Protein AF-R5MAF9-F1 (afdb_monomer_lite)

Radius of gyration: 26.01 Å; chains: 1; bounding box: 61×67×66 Å

Foldseek 3Di:
DDPDPPDPLPQADFQPFDPVLCVVVVVVVQGTLVSLQADDPVVVLVVCVVPVVCLLSQLRSLLRNVVSVHHHPCVVVVLVVLLVCQVVQFPAFLSNDHHHPLVSVLCVVQGHPVSLLVCQQVDVLSLLVVLLSCLVRPPGLVQLSNLCSYAQLSLLSSVLSVVLNVCVVVVAQSAFPCVLVVDCQANVLCVVVSNGTNLSVLADDLVVLCVRPSCHDVNSVVNVVSCVVVVGHHNDPVSHQDRHSDQQNAFPVVQPADPVLSVLCVVVVRTTPVSVLPDPDDPPDDLVSLVSSQVSVVVSVHPSVPSRDDRDPVVVVVVVVVVVVVVVVVVVVVVVVVVVVVVVVVVVVVVVVVVVVD

Structure (mmCIF, N/CA/C/O backbone):
data_AF-R5MAF9-F1
#
_entry.id   AF-R5MAF9-F1
#
loop_
_atom_site.group_PDB
_atom_site.id
_atom_site.type_symbol
_atom_site.label_atom_id
_atom_site.label_alt_id
_atom_site.label_comp_id
_atom_site.label_asym_id
_atom_site.label_entity_id
_atom_site.label_seq_id
_atom_site.pdbx_PDB_ins_code
_atom_site.Cartn_x
_atom_site.Cartn_y
_atom_site.Cartn_z
_atom_site.occupancy
_atom_site.B_iso_or_equiv
_atom_site.auth_seq_id
_atom_site.auth_comp_id
_atom_site.auth_asym_id
_atom_site.auth_atom_id
_atom_site.pdbx_PDB_model_num
ATOM 1 N N . MET A 1 1 ? 8.991 17.545 11.701 1.00 25.83 1 MET A N 1
ATOM 2 C CA . MET A 1 1 ? 10.466 17.636 11.648 1.00 25.83 1 MET A CA 1
ATOM 3 C C . MET A 1 1 ? 10.914 17.076 10.310 1.00 25.83 1 MET A C 1
ATOM 5 O O . MET A 1 1 ? 10.454 16.003 9.943 1.00 25.83 1 MET A O 1
ATOM 9 N N . ASN A 1 2 ? 11.701 17.849 9.561 1.00 25.53 2 ASN A N 1
ATOM 10 C CA . ASN A 1 2 ? 12.174 17.513 8.218 1.00 25.53 2 ASN A CA 1
ATOM 11 C C . ASN A 1 2 ? 13.168 16.347 8.279 1.00 25.53 2 ASN A C 1
ATOM 13 O O . ASN A 1 2 ? 14.312 16.552 8.663 1.00 25.53 2 ASN A O 1
ATOM 17 N N . ASN A 1 3 ? 12.743 15.155 7.862 1.00 26.17 3 ASN A N 1
ATOM 18 C CA . ASN A 1 3 ? 13.652 14.075 7.484 1.00 26.17 3 ASN A CA 1
ATOM 19 C C . ASN A 1 3 ? 13.820 14.108 5.960 1.00 26.17 3 ASN A C 1
ATOM 21 O O . ASN A 1 3 ? 13.245 13.292 5.246 1.00 26.17 3 ASN A O 1
ATOM 25 N N . HIS A 1 4 ? 14.578 15.079 5.454 1.00 28.53 4 HIS A N 1
ATOM 26 C CA . HIS A 1 4 ? 15.247 14.884 4.171 1.00 28.53 4 HIS A CA 1
ATOM 27 C C . HIS A 1 4 ? 16.532 14.114 4.478 1.00 28.53 4 HIS A C 1
ATOM 29 O O . HIS A 1 4 ? 17.327 14.610 5.277 1.00 28.53 4 HIS A O 1
ATOM 35 N N . PRO A 1 5 ? 16.755 12.914 3.920 1.00 38.72 5 PRO A N 1
ATOM 36 C CA . PRO A 1 5 ? 18.076 12.328 3.997 1.00 38.72 5 PRO A CA 1
ATOM 37 C C . PRO A 1 5 ? 19.008 13.212 3.163 1.00 38.72 5 PRO A C 1
ATOM 39 O O . PRO A 1 5 ? 18.765 13.418 1.970 1.00 38.72 5 PRO A O 1
ATOM 42 N N . ASP A 1 6 ? 20.055 13.739 3.801 1.00 44.59 6 ASP A N 1
ATOM 43 C CA . ASP A 1 6 ? 21.257 14.225 3.126 1.00 44.59 6 ASP A CA 1
ATOM 44 C C . ASP A 1 6 ? 21.672 13.161 2.107 1.00 44.59 6 ASP A C 1
ATOM 46 O O . ASP A 1 6 ? 22.173 12.094 2.459 1.00 44.59 6 ASP A O 1
ATOM 50 N N . THR A 1 7 ? 21.393 13.404 0.833 1.00 51.25 7 THR A N 1
ATOM 51 C CA . THR A 1 7 ? 21.733 12.470 -0.233 1.00 51.25 7 THR A CA 1
ATOM 52 C C . THR A 1 7 ? 22.474 13.245 -1.305 1.00 51.25 7 THR A C 1
ATOM 54 O O . THR A 1 7 ? 21.913 13.703 -2.294 1.00 51.25 7 THR A O 1
ATOM 57 N N . ASN A 1 8 ? 23.788 13.372 -1.109 1.00 61.53 8 ASN A N 1
ATOM 58 C CA . ASN A 1 8 ? 24.717 13.465 -2.231 1.00 61.53 8 ASN A CA 1
ATOM 59 C C . ASN A 1 8 ? 24.598 12.149 -3.021 1.00 61.53 8 ASN A C 1
ATOM 61 O O . ASN A 1 8 ? 25.355 11.207 -2.796 1.00 61.53 8 ASN A O 1
ATOM 65 N N . ILE A 1 9 ? 23.576 12.046 -3.876 1.00 75.94 9 ILE A N 1
ATOM 66 C CA . ILE A 1 9 ? 23.374 10.895 -4.757 1.00 75.94 9 ILE A CA 1
ATOM 67 C C . ILE A 1 9 ? 24.499 10.923 -5.788 1.00 75.94 9 ILE A C 1
ATOM 69 O O . ILE A 1 9 ? 24.568 11.827 -6.622 1.00 75.94 9 ILE A O 1
ATOM 73 N N . ASP A 1 10 ? 25.384 9.931 -5.744 1.00 81.56 10 ASP A N 1
ATOM 74 C CA . ASP A 1 10 ? 26.421 9.781 -6.757 1.00 81.56 10 ASP A CA 1
ATOM 75 C C . ASP A 1 10 ? 25.824 9.206 -8.048 1.00 81.56 10 ASP A C 1
ATOM 77 O O . ASP A 1 10 ? 25.743 7.995 -8.258 1.00 81.56 10 ASP A O 1
ATOM 81 N N . LEU A 1 11 ? 25.412 10.106 -8.938 1.00 85.19 11 LEU A N 1
ATOM 82 C CA . LEU A 1 11 ? 24.866 9.764 -10.250 1.00 85.19 11 LEU A CA 1
ATOM 83 C C . LEU A 1 11 ? 25.895 9.096 -11.181 1.00 85.19 11 LEU A C 1
ATOM 85 O O . LEU A 1 11 ? 25.500 8.507 -12.188 1.00 85.19 11 LEU A O 1
ATOM 89 N N . SER A 1 12 ? 27.194 9.191 -10.873 1.00 86.25 12 SER A N 1
ATOM 90 C CA . SER A 1 12 ? 28.264 8.576 -11.666 1.00 86.25 12 SER A CA 1
ATOM 91 C C . SER A 1 12 ? 28.511 7.109 -11.311 1.00 86.25 12 SER A C 1
ATOM 93 O O . SER A 1 12 ? 29.211 6.408 -12.045 1.00 86.25 12 SER A O 1
ATOM 95 N N . LYS A 1 13 ? 27.897 6.625 -10.224 1.00 85.69 13 LYS A N 1
ATOM 96 C CA . LYS A 1 13 ? 28.003 5.240 -9.777 1.00 85.69 13 LYS A CA 1
ATOM 97 C C . LYS A 1 13 ? 27.498 4.277 -10.855 1.00 85.69 13 LYS A C 1
ATOM 99 O O . LYS A 1 13 ? 26.436 4.477 -11.452 1.00 85.69 13 LYS A O 1
ATOM 104 N N . GLU A 1 14 ? 28.266 3.212 -11.079 1.00 91.25 14 GLU A N 1
ATOM 105 C CA . GLU A 1 14 ? 27.851 2.095 -11.925 1.00 91.25 14 GLU A CA 1
ATOM 106 C C . GLU A 1 14 ? 26.585 1.443 -11.354 1.00 91.25 14 GLU A C 1
ATOM 108 O O . GLU A 1 14 ? 26.442 1.303 -10.136 1.00 91.25 14 GLU A O 1
ATOM 113 N N . LEU A 1 15 ? 25.682 1.008 -12.235 1.00 92.00 15 LEU A N 1
ATOM 114 C CA . LEU A 1 15 ? 24.472 0.297 -11.830 1.00 92.00 15 LEU A CA 1
ATOM 115 C C . LEU A 1 15 ? 24.814 -0.923 -10.962 1.00 92.00 15 LEU A C 1
ATOM 117 O O . LEU A 1 15 ? 25.595 -1.787 -11.367 1.00 92.00 15 LEU A O 1
ATOM 121 N N . ASP A 1 16 ? 24.198 -1.026 -9.787 1.00 93.06 16 ASP A N 1
ATOM 122 C CA . ASP A 1 16 ? 24.328 -2.182 -8.893 1.00 93.06 16 ASP A CA 1
ATOM 123 C C . ASP A 1 16 ? 23.135 -3.123 -9.092 1.00 93.06 16 ASP A C 1
ATOM 125 O O . ASP A 1 16 ? 22.175 -3.147 -8.327 1.00 93.06 16 ASP A O 1
ATOM 129 N N . ILE A 1 17 ? 23.181 -3.834 -10.217 1.00 93.81 17 ILE A N 1
ATOM 130 C CA . ILE A 1 17 ? 22.168 -4.782 -10.694 1.00 93.81 17 ILE A CA 1
ATOM 131 C C . ILE A 1 17 ? 22.851 -6.064 -11.184 1.00 93.81 17 ILE A C 1
ATOM 133 O O . ILE A 1 17 ? 24.069 -6.108 -11.392 1.00 93.81 17 ILE A O 1
ATOM 137 N N . SER A 1 18 ? 22.073 -7.117 -11.418 1.00 95.50 18 SER A N 1
ATOM 138 C CA . SER A 1 18 ? 22.558 -8.427 -11.837 1.00 95.50 18 SER A CA 1
ATOM 139 C C . SER A 1 18 ? 23.393 -8.367 -13.117 1.00 95.50 18 SER A C 1
ATOM 141 O O . SER A 1 18 ? 23.156 -7.570 -14.027 1.00 95.50 18 SER A O 1
ATOM 143 N N . CYS A 1 19 ? 24.355 -9.284 -13.249 1.00 94.75 19 CYS A N 1
ATOM 144 C CA . CYS A 1 19 ? 25.237 -9.351 -14.418 1.00 94.75 19 CYS A CA 1
ATOM 145 C C . CYS A 1 19 ? 24.474 -9.455 -15.750 1.00 94.75 19 CYS A C 1
ATOM 147 O O . CYS A 1 19 ? 24.935 -8.946 -16.772 1.00 94.75 19 CYS A O 1
ATOM 149 N N . ASN A 1 20 ? 23.315 -10.118 -15.757 1.00 95.00 20 ASN A N 1
ATOM 150 C CA . ASN A 1 20 ? 22.479 -10.231 -16.951 1.00 95.00 20 ASN A CA 1
ATOM 151 C C . ASN A 1 20 ? 21.801 -8.900 -17.290 1.00 95.00 20 ASN A C 1
ATOM 153 O O . ASN A 1 20 ? 21.779 -8.526 -18.463 1.00 95.00 20 ASN A O 1
ATOM 157 N N . ALA A 1 21 ? 21.322 -8.167 -16.280 1.00 94.94 21 ALA A N 1
ATOM 158 C CA . ALA A 1 21 ? 20.778 -6.828 -16.456 1.00 94.94 21 ALA A CA 1
ATOM 159 C C . ALA A 1 21 ? 21.865 -5.861 -16.954 1.00 94.94 21 ALA A C 1
ATOM 161 O O . ALA A 1 21 ? 21.682 -5.228 -17.993 1.00 94.94 21 ALA A O 1
ATOM 162 N N . LYS A 1 22 ? 23.056 -5.854 -16.334 1.00 95.19 22 LYS A N 1
ATOM 163 C CA . LYS A 1 22 ? 24.209 -5.058 -16.801 1.00 95.19 22 LYS A CA 1
ATOM 164 C C . LYS A 1 22 ? 24.549 -5.323 -18.268 1.00 95.19 22 LYS A C 1
ATOM 166 O O . LYS A 1 22 ? 24.757 -4.388 -19.035 1.00 95.19 22 LYS A O 1
ATOM 171 N N . LYS A 1 23 ? 24.587 -6.594 -18.691 1.00 94.62 23 LYS A N 1
ATOM 172 C CA . LYS A 1 23 ? 24.857 -6.970 -20.093 1.00 94.62 23 LYS A CA 1
ATOM 173 C C . LYS A 1 23 ? 23.804 -6.432 -21.060 1.00 94.62 23 LYS A C 1
ATOM 175 O O . LYS A 1 23 ? 24.164 -6.062 -22.174 1.00 94.62 23 LYS A O 1
ATOM 180 N N . LEU A 1 24 ? 22.529 -6.429 -20.668 1.00 95.06 24 LEU A N 1
ATOM 181 C CA . LEU A 1 24 ? 21.447 -5.873 -21.479 1.00 95.06 24 LEU A CA 1
ATOM 182 C C . LEU A 1 24 ? 21.588 -4.351 -21.595 1.00 95.06 24 LEU A C 1
ATOM 184 O O . LEU A 1 24 ? 21.673 -3.835 -22.705 1.00 95.06 24 LEU A O 1
ATOM 188 N N . PHE A 1 25 ? 21.687 -3.648 -20.467 1.00 95.62 25 PHE A N 1
ATOM 189 C CA . PHE A 1 25 ? 21.703 -2.183 -20.431 1.00 95.62 25 PHE A CA 1
ATOM 190 C C . PHE A 1 25 ? 22.991 -1.576 -20.996 1.00 95.62 25 PHE A C 1
ATOM 192 O O . PHE A 1 25 ? 22.942 -0.551 -21.674 1.00 95.62 25 PHE A O 1
ATOM 199 N N . LYS A 1 26 ? 24.125 -2.280 -20.900 1.00 94.12 26 LYS A N 1
ATOM 200 C CA . LYS A 1 26 ? 25.358 -1.898 -21.600 1.00 94.12 26 LYS A CA 1
ATOM 201 C C . LYS A 1 26 ? 25.191 -1.852 -23.123 1.00 94.12 26 LYS A C 1
ATOM 203 O O . LYS A 1 26 ? 25.790 -0.993 -23.759 1.00 94.12 26 LYS A O 1
ATOM 208 N N . LYS A 1 27 ? 24.354 -2.713 -23.724 1.00 92.31 27 LYS A N 1
ATOM 209 C CA . LYS A 1 27 ? 24.045 -2.643 -25.171 1.00 92.31 27 LYS A CA 1
ATOM 210 C C . LYS A 1 27 ? 23.240 -1.397 -25.547 1.00 92.31 27 LYS A C 1
ATOM 212 O O . LYS A 1 27 ? 23.205 -1.036 -26.716 1.00 92.31 27 LYS A O 1
ATOM 217 N N . MET A 1 28 ? 22.608 -0.758 -24.566 1.00 91.56 28 MET A N 1
ATOM 218 C CA . MET A 1 28 ? 21.875 0.498 -24.714 1.00 91.56 28 MET A CA 1
ATOM 219 C C . MET A 1 28 ? 22.711 1.720 -24.313 1.00 91.56 28 MET A C 1
ATOM 221 O O . MET A 1 28 ? 22.169 2.817 -24.244 1.00 91.56 28 MET A O 1
ATOM 225 N N . ASN A 1 29 ? 24.006 1.540 -24.026 1.00 93.56 29 ASN A N 1
ATOM 226 C CA . ASN A 1 29 ? 24.889 2.564 -23.457 1.00 93.56 29 ASN A CA 1
ATOM 227 C C . ASN A 1 29 ? 24.430 3.099 -22.090 1.00 93.56 29 ASN A C 1
ATOM 229 O O . ASN A 1 29 ? 24.697 4.246 -21.752 1.00 93.56 29 ASN A O 1
ATOM 233 N N . VAL A 1 30 ? 23.765 2.260 -21.293 1.00 95.19 30 VAL A N 1
ATOM 234 C CA . VAL A 1 30 ? 23.333 2.597 -19.935 1.00 95.19 30 VAL A CA 1
ATOM 235 C C . VAL A 1 30 ? 24.267 1.900 -18.944 1.00 95.19 30 VAL A C 1
ATOM 237 O O . VAL A 1 30 ? 24.202 0.679 -18.777 1.00 95.19 30 VAL A O 1
ATOM 240 N N . LEU A 1 31 ? 25.183 2.666 -18.340 1.00 94.19 31 LEU A N 1
ATOM 241 C CA . LEU A 1 31 ? 26.242 2.156 -17.454 1.00 94.19 31 LEU A CA 1
ATOM 242 C C . LEU A 1 31 ? 26.131 2.697 -16.026 1.00 94.19 31 LEU A C 1
ATOM 244 O O . LEU A 1 31 ? 26.472 1.995 -15.074 1.00 94.19 31 LEU A O 1
ATOM 248 N N . THR A 1 32 ? 25.658 3.931 -15.888 1.00 95.81 32 THR A N 1
ATOM 249 C CA . THR A 1 32 ? 25.562 4.653 -14.617 1.00 95.81 32 THR A CA 1
ATOM 250 C C . THR A 1 32 ? 24.113 4.919 -14.225 1.00 95.81 32 THR A C 1
ATOM 252 O O . THR A 1 32 ? 23.201 4.827 -15.054 1.00 95.81 32 THR A O 1
ATOM 255 N N . LEU A 1 33 ? 23.893 5.301 -12.964 1.00 94.31 33 LEU A N 1
ATOM 256 C CA . LEU A 1 33 ? 22.585 5.768 -12.501 1.00 94.31 33 LEU A CA 1
ATOM 257 C C . LEU A 1 33 ? 22.091 6.966 -13.332 1.00 94.31 33 LEU A C 1
ATOM 259 O O . LEU A 1 33 ? 20.929 6.994 -13.729 1.00 94.31 33 LEU A O 1
ATOM 263 N N . LYS A 1 34 ? 22.979 7.907 -13.685 1.00 94.56 34 LYS A N 1
ATOM 264 C CA . LYS A 1 34 ? 22.647 9.032 -14.573 1.00 94.56 34 LYS A CA 1
ATOM 265 C C . LYS A 1 34 ? 22.110 8.575 -15.926 1.00 94.56 34 LYS A C 1
ATOM 267 O O . LYS A 1 34 ? 21.151 9.158 -16.430 1.00 94.56 34 LYS A O 1
ATOM 272 N N . ASP A 1 35 ? 22.736 7.569 -16.530 1.00 95.25 35 ASP A N 1
ATOM 273 C CA . ASP A 1 35 ? 22.297 7.054 -17.830 1.00 95.25 35 ASP A CA 1
ATOM 274 C C . ASP A 1 35 ? 20.917 6.405 -17.712 1.00 95.25 35 ASP A C 1
ATOM 276 O O . ASP A 1 35 ? 20.066 6.609 -18.575 1.00 95.25 35 ASP A O 1
ATOM 280 N N . ALA A 1 36 ? 20.674 5.671 -16.620 1.00 94.69 36 ALA A N 1
ATOM 281 C CA . ALA A 1 36 ? 19.388 5.034 -16.361 1.00 94.69 36 ALA A CA 1
ATOM 282 C C . ALA A 1 36 ? 18.263 6.060 -16.177 1.00 94.69 36 ALA A C 1
ATOM 284 O O . ALA A 1 36 ? 17.204 5.896 -16.773 1.00 94.69 36 ALA A O 1
ATOM 285 N N . CYS A 1 37 ? 18.497 7.153 -15.443 1.00 93.25 37 CYS A N 1
ATOM 286 C CA . CYS A 1 37 ? 17.502 8.219 -15.281 1.00 93.25 37 CYS A CA 1
ATOM 287 C C . CYS A 1 37 ? 17.160 8.922 -16.607 1.00 93.25 37 CYS A C 1
ATOM 289 O O . CYS A 1 37 ? 16.041 9.393 -16.784 1.00 93.25 37 CYS A O 1
ATOM 291 N N . ASN A 1 38 ? 18.103 8.985 -17.555 1.00 93.56 38 ASN A N 1
ATOM 292 C CA . ASN A 1 38 ? 17.884 9.570 -18.884 1.00 93.56 38 ASN A CA 1
ATOM 293 C C . ASN A 1 38 ? 17.276 8.588 -19.896 1.00 93.56 38 ASN A C 1
ATOM 295 O O . ASN A 1 38 ? 16.963 8.979 -21.024 1.00 93.56 38 ASN A O 1
ATOM 299 N N . LEU A 1 39 ? 17.128 7.316 -19.526 1.00 92.69 39 LEU A N 1
ATOM 300 C CA . LEU A 1 39 ? 16.534 6.311 -20.387 1.00 92.69 39 LEU A CA 1
ATOM 301 C C . LEU A 1 39 ? 15.017 6.512 -20.462 1.00 92.69 39 LEU A C 1
ATOM 303 O O . LEU A 1 39 ? 14.356 6.631 -19.434 1.00 92.69 39 LEU A O 1
ATOM 307 N N . SER A 1 40 ? 14.452 6.507 -21.672 1.00 92.81 40 SER A N 1
ATOM 308 C CA . SER A 1 40 ? 12.999 6.600 -21.830 1.00 92.81 40 SER A CA 1
ATOM 309 C C . SER A 1 40 ? 12.305 5.284 -21.489 1.00 92.81 40 SER A C 1
ATOM 311 O O . SER A 1 40 ? 12.732 4.200 -21.913 1.00 92.81 40 SER A O 1
ATOM 313 N N . LEU A 1 41 ? 11.178 5.377 -20.788 1.00 93.56 41 LEU A N 1
ATOM 314 C CA . LEU A 1 41 ? 10.334 4.232 -20.464 1.00 93.56 41 LEU A CA 1
ATOM 315 C C . LEU A 1 41 ? 9.805 3.536 -21.728 1.00 93.56 41 LEU A C 1
ATOM 317 O O . LEU A 1 41 ? 9.680 2.313 -21.755 1.00 93.56 41 LEU A O 1
ATOM 321 N N . GLU A 1 42 ? 9.571 4.267 -22.821 1.00 92.25 42 GLU A N 1
ATOM 322 C CA . GLU A 1 42 ? 9.182 3.658 -24.103 1.00 92.25 42 GLU A CA 1
ATOM 323 C C . GLU A 1 42 ? 10.274 2.730 -24.669 1.00 92.25 42 GLU A C 1
ATOM 325 O O . GLU A 1 42 ? 9.974 1.661 -25.206 1.00 92.25 42 GLU A O 1
ATOM 330 N N . SER A 1 43 ? 11.556 3.070 -24.490 1.00 92.31 43 SER A N 1
ATOM 331 C CA . SER A 1 43 ? 12.663 2.192 -24.898 1.00 92.31 43 SER A CA 1
ATOM 332 C C . SER A 1 43 ? 12.654 0.882 -24.109 1.00 92.31 43 SER A C 1
ATOM 334 O O . SER A 1 43 ? 12.831 -0.194 -24.685 1.00 92.31 43 SER A O 1
ATOM 336 N N . LEU A 1 44 ? 12.388 0.958 -22.802 1.00 94.25 44 LEU A N 1
ATOM 337 C CA . LEU A 1 44 ? 12.256 -0.220 -21.944 1.00 94.25 44 LEU A CA 1
ATOM 338 C C . LEU A 1 44 ? 11.059 -1.089 -22.352 1.00 94.25 44 LEU A C 1
ATOM 340 O O . LEU A 1 44 ? 11.203 -2.308 -22.470 1.00 94.25 44 LEU A O 1
ATOM 344 N N . LYS A 1 45 ? 9.907 -0.475 -22.655 1.00 91.94 45 LYS A N 1
ATOM 345 C CA . LYS A 1 45 ? 8.732 -1.193 -23.178 1.00 91.94 45 LYS A CA 1
ATOM 346 C C . LYS A 1 45 ? 9.053 -1.932 -24.473 1.00 91.94 45 LYS A C 1
ATOM 348 O O . LYS A 1 45 ? 8.698 -3.100 -24.612 1.00 91.94 45 LYS A O 1
ATOM 353 N N . ASN A 1 46 ? 9.744 -1.287 -25.411 1.00 92.31 46 ASN A N 1
ATOM 354 C CA . ASN A 1 46 ? 10.086 -1.894 -26.698 1.00 92.31 46 ASN A CA 1
ATOM 355 C C . ASN A 1 46 ? 11.038 -3.088 -26.557 1.00 92.31 46 ASN A C 1
ATOM 357 O O . ASN A 1 46 ? 10.887 -4.084 -27.265 1.00 92.31 46 ASN A O 1
ATOM 361 N N . ILE A 1 47 ? 11.953 -3.048 -25.589 1.00 92.19 47 ILE A N 1
ATOM 362 C CA . ILE A 1 47 ? 12.826 -4.186 -25.270 1.00 92.19 47 ILE A CA 1
ATOM 363 C C . ILE A 1 47 ? 12.031 -5.374 -24.741 1.00 92.19 47 ILE A C 1
ATOM 365 O O . ILE A 1 47 ? 12.241 -6.501 -25.194 1.00 92.19 47 ILE A O 1
ATOM 369 N N . VAL A 1 48 ? 11.103 -5.133 -23.814 1.00 92.62 48 VAL A N 1
ATOM 370 C CA . VAL A 1 48 ? 10.240 -6.189 -23.270 1.00 92.62 48 VAL A CA 1
ATOM 371 C C . VAL A 1 48 ? 9.333 -6.766 -24.356 1.00 92.62 48 VAL A C 1
ATOM 373 O O . VAL A 1 48 ? 9.225 -7.985 -24.463 1.00 92.62 48 VAL A O 1
ATOM 376 N N . LYS A 1 49 ? 8.732 -5.921 -25.206 1.00 89.69 49 LYS A N 1
ATOM 377 C CA . LYS A 1 49 ? 7.927 -6.368 -26.357 1.00 89.69 49 LYS A CA 1
ATOM 378 C C . LYS A 1 49 ? 8.734 -7.260 -27.303 1.00 89.69 49 LYS A C 1
ATOM 380 O O . LYS A 1 49 ? 8.210 -8.254 -27.794 1.00 89.69 49 LYS A O 1
ATOM 385 N N . GLY A 1 50 ? 10.006 -6.930 -27.531 1.00 85.00 50 GLY A N 1
ATOM 386 C CA . GLY A 1 50 ? 10.912 -7.751 -28.334 1.00 85.00 50 GLY A CA 1
ATOM 387 C C . GLY A 1 50 ? 11.270 -9.091 -27.682 1.00 85.00 50 GLY A C 1
ATOM 388 O O . GLY A 1 50 ? 11.495 -10.072 -28.389 1.00 85.00 50 GLY A O 1
ATOM 389 N N . ASN A 1 51 ? 11.324 -9.160 -26.347 1.00 90.75 51 ASN A N 1
ATOM 390 C CA . ASN A 1 51 ? 11.559 -10.399 -25.606 1.00 90.75 51 ASN A CA 1
ATOM 391 C C . ASN A 1 51 ? 11.083 -10.299 -24.146 1.00 90.75 51 ASN A C 1
ATOM 393 O O . ASN A 1 51 ? 11.755 -9.714 -23.293 1.00 90.75 51 ASN A O 1
ATOM 397 N N . LEU A 1 52 ? 9.982 -10.988 -23.832 1.00 87.50 52 LEU A N 1
ATOM 398 C CA . LEU A 1 52 ? 9.369 -10.993 -22.496 1.00 87.50 52 LEU A CA 1
ATOM 399 C C . LEU A 1 52 ? 10.313 -11.470 -21.381 1.00 87.50 52 LEU A C 1
ATOM 401 O O . LEU A 1 52 ? 10.131 -11.102 -20.221 1.00 87.50 52 LEU A O 1
ATOM 405 N N . LYS A 1 53 ? 11.364 -12.242 -21.702 1.00 88.81 53 LYS A N 1
ATOM 406 C CA . LYS A 1 53 ? 12.373 -12.663 -20.712 1.00 88.81 53 LYS A CA 1
ATOM 407 C C . LYS A 1 53 ? 13.146 -11.481 -20.120 1.00 88.81 53 LYS A C 1
ATOM 409 O O . LYS A 1 53 ? 13.745 -11.630 -19.058 1.00 88.81 53 LYS A O 1
ATOM 414 N N . TYR A 1 54 ? 13.139 -10.322 -20.781 1.00 94.12 54 TYR A N 1
ATOM 415 C CA . TYR A 1 54 ? 13.779 -9.110 -20.279 1.00 94.12 54 TYR A CA 1
ATOM 416 C C . TYR A 1 54 ? 12.957 -8.369 -19.228 1.00 94.12 54 TYR A C 1
ATOM 418 O O . TYR A 1 54 ? 13.528 -7.520 -18.550 1.00 94.12 54 TYR A O 1
ATOM 426 N N . GLN A 1 55 ? 11.685 -8.725 -19.010 1.00 93.81 55 GLN A N 1
ATOM 427 C CA . GLN A 1 55 ? 10.844 -8.071 -18.004 1.00 93.81 55 GLN A CA 1
ATOM 428 C C . GLN A 1 55 ? 11.513 -8.041 -16.626 1.00 93.81 55 GLN A C 1
ATOM 430 O O . GLN A 1 55 ? 11.628 -6.982 -16.023 1.00 93.81 55 GLN A O 1
ATOM 435 N N . GLY A 1 56 ? 12.043 -9.178 -16.167 1.00 94.31 56 GLY A N 1
ATOM 436 C CA . GLY A 1 56 ? 12.696 -9.249 -14.859 1.00 94.31 56 GLY A CA 1
ATOM 437 C C . GLY A 1 56 ? 13.969 -8.400 -14.747 1.00 94.31 56 GLY A C 1
ATOM 438 O O . GLY A 1 56 ? 14.325 -8.007 -13.644 1.00 94.31 56 GLY A O 1
ATOM 439 N N . LEU A 1 57 ? 14.641 -8.103 -15.867 1.00 95.50 57 LEU A N 1
ATOM 440 C CA . LEU A 1 57 ? 15.812 -7.216 -15.895 1.00 95.50 57 LEU A CA 1
ATOM 441 C C . LEU A 1 57 ? 15.389 -5.741 -15.880 1.00 95.50 57 LEU A C 1
ATOM 443 O O . LEU A 1 57 ? 16.065 -4.910 -15.283 1.00 95.50 57 LEU A O 1
ATOM 447 N N . VAL A 1 58 ? 14.262 -5.421 -16.522 1.00 95.94 58 VAL A N 1
ATOM 448 C CA . VAL A 1 58 ? 13.653 -4.085 -16.489 1.00 95.94 58 VAL A CA 1
ATOM 449 C C . VAL A 1 58 ? 13.100 -3.765 -15.101 1.00 95.94 58 VAL A C 1
ATOM 451 O O . VAL A 1 58 ? 13.334 -2.667 -14.609 1.00 95.94 58 VAL A O 1
ATOM 454 N N . ASP A 1 59 ? 12.452 -4.725 -14.441 1.00 95.06 59 ASP A N 1
ATOM 455 C CA . ASP A 1 59 ? 11.976 -4.573 -13.059 1.00 95.06 59 ASP A CA 1
ATOM 456 C C . ASP A 1 59 ? 13.131 -4.310 -12.085 1.00 95.06 59 ASP A C 1
ATOM 458 O O . ASP A 1 59 ? 13.006 -3.502 -11.170 1.00 95.06 59 ASP A O 1
ATOM 462 N N . GLU A 1 60 ? 14.270 -4.976 -12.296 1.00 95.06 60 GLU A N 1
ATOM 463 C CA . GLU A 1 60 ? 15.479 -4.787 -11.492 1.00 95.06 60 GLU A CA 1
ATOM 464 C C . GLU A 1 60 ? 16.079 -3.386 -11.681 1.00 95.06 60 GLU A C 1
ATOM 466 O O . GLU A 1 60 ? 16.465 -2.746 -10.704 1.00 95.06 60 GLU A O 1
ATOM 471 N N . LEU A 1 61 ? 16.115 -2.872 -12.917 1.00 95.56 61 LEU A N 1
ATOM 472 C CA . LEU A 1 61 ? 16.541 -1.494 -13.172 1.00 95.56 61 LEU A CA 1
ATOM 473 C C . LEU A 1 61 ? 15.578 -0.484 -12.541 1.00 95.56 61 LEU A C 1
ATOM 475 O O . LEU A 1 61 ? 16.027 0.487 -11.934 1.00 95.56 61 LEU A O 1
ATOM 479 N N . TRP A 1 62 ? 14.270 -0.720 -12.673 1.00 94.81 62 TRP A N 1
ATOM 480 C CA . TRP A 1 62 ? 13.239 0.114 -12.062 1.00 94.81 62 TRP A CA 1
ATOM 481 C C . TRP A 1 62 ? 13.427 0.200 -10.547 1.00 94.81 62 TRP A C 1
ATOM 483 O O . TRP A 1 62 ? 13.485 1.294 -9.992 1.00 94.81 62 TRP A O 1
ATOM 493 N N . GLU A 1 63 ? 13.575 -0.944 -9.883 1.00 93.12 63 GLU A N 1
ATOM 494 C CA . GLU A 1 63 ? 13.810 -1.024 -8.442 1.00 93.12 63 GLU A CA 1
ATOM 495 C C . GLU A 1 63 ? 15.108 -0.307 -8.037 1.00 93.12 63 GLU A C 1
ATOM 497 O O . GLU A 1 63 ? 15.106 0.480 -7.090 1.00 93.12 63 GLU A O 1
ATOM 502 N N . TYR A 1 64 ? 16.198 -0.503 -8.786 1.00 93.38 64 TYR A N 1
ATOM 503 C CA . TYR A 1 64 ? 17.478 0.146 -8.506 1.00 93.38 64 TYR A CA 1
ATOM 504 C C . TYR A 1 64 ? 17.406 1.678 -8.583 1.00 93.38 64 TYR A C 1
ATOM 506 O O . TYR A 1 64 ? 17.884 2.355 -7.670 1.00 93.38 64 TYR A O 1
ATOM 514 N N . VAL A 1 65 ? 16.802 2.236 -9.639 1.00 93.75 65 VAL A N 1
ATOM 515 C CA . VAL A 1 65 ? 16.676 3.695 -9.821 1.00 93.75 65 VAL A CA 1
ATOM 516 C C . VAL A 1 65 ? 15.928 4.323 -8.641 1.00 93.75 65 VAL A C 1
ATOM 518 O O . VAL A 1 65 ? 16.423 5.268 -8.024 1.00 93.75 65 VAL A O 1
ATOM 521 N N . HIS A 1 66 ? 14.794 3.744 -8.254 1.00 92.88 66 HIS A N 1
ATOM 522 C CA . HIS A 1 66 ? 13.952 4.294 -7.192 1.00 92.88 66 HIS A CA 1
ATOM 523 C C . HIS A 1 66 ? 14.511 4.074 -5.787 1.00 92.88 66 HIS A C 1
ATOM 525 O O . HIS A 1 66 ? 14.343 4.930 -4.921 1.00 92.88 66 HIS A O 1
ATOM 531 N N . ASN A 1 67 ? 15.235 2.978 -5.549 1.00 90.88 67 ASN A N 1
ATOM 532 C CA . ASN A 1 67 ? 15.933 2.767 -4.277 1.00 90.88 67 ASN A CA 1
ATOM 533 C C . ASN A 1 67 ? 17.093 3.756 -4.068 1.00 90.88 67 ASN A C 1
ATOM 535 O O . ASN A 1 67 ? 17.524 3.959 -2.936 1.00 90.88 67 ASN A O 1
ATOM 539 N N . ASN A 1 68 ? 17.569 4.405 -5.136 1.00 90.25 68 ASN A N 1
ATOM 540 C CA . ASN A 1 68 ? 18.509 5.526 -5.068 1.00 90.25 68 ASN A CA 1
ATOM 541 C C . ASN A 1 68 ? 17.798 6.894 -5.106 1.00 90.25 68 ASN A C 1
ATOM 543 O O . ASN A 1 68 ? 18.429 7.893 -5.442 1.00 90.25 68 ASN A O 1
ATOM 547 N N . ASN A 1 69 ? 16.498 6.954 -4.779 1.00 89.50 69 ASN A N 1
ATOM 548 C CA . ASN A 1 69 ? 15.677 8.174 -4.772 1.00 89.50 69 ASN A CA 1
ATOM 549 C C . ASN A 1 69 ? 15.705 8.954 -6.101 1.00 89.50 69 ASN A C 1
ATOM 551 O O . ASN A 1 69 ? 15.593 10.180 -6.116 1.00 89.50 69 ASN A O 1
ATOM 555 N N . CYS A 1 70 ? 15.878 8.245 -7.216 1.00 91.12 70 CYS A N 1
ATOM 556 C CA . CYS A 1 70 ? 15.838 8.804 -8.561 1.00 91.12 70 CYS A CA 1
ATOM 557 C C . CYS A 1 70 ? 14.559 8.376 -9.292 1.00 91.12 70 CYS A C 1
ATOM 559 O O . CYS A 1 70 ? 13.842 7.487 -8.837 1.00 91.12 70 CYS A O 1
ATOM 561 N N . CYS A 1 71 ? 14.300 9.000 -10.440 1.00 91.81 71 CYS A N 1
ATOM 562 C CA . CYS A 1 71 ? 13.176 8.692 -11.322 1.00 91.81 71 CYS A CA 1
ATOM 563 C C . CYS A 1 71 ? 13.622 8.681 -12.788 1.00 91.81 71 CYS A C 1
ATOM 565 O O . CYS A 1 71 ? 14.678 9.224 -13.140 1.00 91.81 71 CYS A O 1
ATOM 567 N N . PHE A 1 72 ? 12.812 8.067 -13.648 1.00 93.56 72 PHE A N 1
ATOM 568 C CA . PHE A 1 72 ? 13.043 8.099 -15.093 1.00 93.56 72 PHE A CA 1
ATOM 569 C C . PHE A 1 72 ? 12.555 9.419 -15.705 1.00 93.56 72 PHE A C 1
ATOM 571 O O . PHE A 1 72 ? 11.595 10.034 -15.236 1.00 93.56 72 PHE A O 1
ATOM 578 N N . LEU A 1 73 ? 13.194 9.836 -16.800 1.00 88.62 73 LEU A N 1
ATOM 579 C CA . LEU A 1 73 ? 12.945 11.108 -17.486 1.00 88.62 73 LEU A CA 1
ATOM 580 C C . LEU A 1 73 ? 11.461 11.364 -17.803 1.00 88.62 73 LEU A C 1
ATOM 582 O O . LEU A 1 73 ? 10.961 12.474 -17.620 1.00 88.62 73 LEU A O 1
ATOM 586 N N . ASP A 1 74 ? 10.763 10.349 -18.304 1.00 91.69 74 ASP A N 1
ATOM 587 C CA . ASP A 1 74 ? 9.376 10.413 -18.770 1.00 91.69 74 ASP A CA 1
ATOM 588 C C . ASP A 1 74 ? 8.375 9.768 -17.795 1.00 91.69 74 ASP A C 1
ATOM 590 O O . ASP A 1 74 ? 7.202 9.589 -18.128 1.00 91.69 74 ASP A O 1
ATOM 594 N N . GLU A 1 75 ? 8.782 9.488 -16.556 1.00 92.06 75 GLU A N 1
ATOM 595 C CA . GLU A 1 75 ? 7.947 8.794 -15.569 1.00 92.06 75 GLU A CA 1
ATOM 596 C C . GLU A 1 75 ? 6.675 9.568 -15.199 1.00 92.06 75 GLU A C 1
ATOM 598 O O . GLU A 1 75 ? 5.574 9.017 -15.144 1.00 92.06 75 GLU A O 1
ATOM 603 N N . LYS A 1 76 ? 6.786 10.891 -15.046 1.00 89.00 76 LYS A N 1
ATOM 604 C CA . LYS A 1 76 ? 5.621 11.752 -14.797 1.00 89.00 76 LYS A CA 1
ATOM 605 C C . LYS A 1 76 ? 4.610 11.695 -15.947 1.00 89.00 76 LYS A C 1
ATOM 607 O O . LYS A 1 76 ? 3.404 11.714 -15.706 1.00 89.00 76 LYS A O 1
ATOM 612 N N . ILE A 1 77 ? 5.096 11.630 -17.188 1.00 89.25 77 ILE A N 1
ATOM 613 C CA . ILE A 1 77 ? 4.253 11.523 -18.387 1.00 89.25 77 ILE A CA 1
ATOM 614 C C . ILE A 1 77 ? 3.580 10.147 -18.411 1.00 89.25 77 ILE A C 1
ATOM 616 O O . ILE A 1 77 ? 2.385 10.049 -18.690 1.00 89.25 77 ILE A O 1
ATOM 620 N N . TYR A 1 78 ? 4.312 9.095 -18.040 1.00 90.19 78 TYR A N 1
ATOM 621 C CA . TYR A 1 78 ? 3.770 7.749 -17.893 1.00 90.19 78 TYR A CA 1
ATOM 622 C C . TYR A 1 78 ? 2.603 7.703 -16.892 1.00 90.19 78 TYR A C 1
ATOM 624 O O . TYR A 1 78 ? 1.511 7.269 -17.263 1.00 90.19 78 TYR A O 1
ATOM 632 N N . TYR A 1 79 ? 2.757 8.241 -15.681 1.00 89.06 79 TYR A N 1
ATOM 633 C CA . TYR A 1 79 ? 1.662 8.296 -14.702 1.00 89.06 79 TYR A CA 1
ATOM 634 C C . TYR A 1 79 ? 0.460 9.128 -15.180 1.00 89.06 79 TYR A C 1
ATOM 636 O O . TYR A 1 79 ? -0.691 8.758 -14.943 1.00 89.06 79 TYR A O 1
ATOM 644 N N . GLN A 1 80 ? 0.696 10.230 -15.900 1.00 84.94 80 GLN A N 1
ATOM 645 C CA . GLN A 1 80 ? -0.385 11.011 -16.513 1.00 84.94 80 GLN A CA 1
ATOM 646 C C . GLN A 1 80 ? -1.140 10.212 -17.582 1.00 84.94 80 GLN A C 1
ATOM 648 O O . GLN A 1 80 ? -2.365 10.298 -17.652 1.00 84.94 80 GLN A O 1
ATOM 653 N N . SER A 1 81 ? -0.436 9.411 -18.385 1.00 85.12 81 SER A N 1
ATOM 654 C CA . SER A 1 81 ? -1.067 8.555 -19.395 1.00 85.12 81 SER A CA 1
ATOM 655 C C . SER A 1 81 ? -1.972 7.491 -18.766 1.00 85.12 81 SER A C 1
ATOM 657 O O . SER A 1 81 ? -3.087 7.293 -19.242 1.00 85.12 81 SER A O 1
ATOM 659 N N . LEU A 1 82 ? -1.555 6.894 -17.642 1.00 84.44 82 LEU A N 1
ATOM 660 C CA . LEU A 1 82 ? -2.380 5.948 -16.882 1.00 84.44 82 LEU A CA 1
ATOM 661 C C . LEU A 1 82 ? -3.638 6.617 -16.322 1.00 84.44 82 LEU A C 1
ATOM 663 O O . LEU A 1 82 ? -4.729 6.063 -16.421 1.00 84.44 82 LEU A O 1
ATOM 667 N N . LYS A 1 83 ? -3.500 7.839 -15.797 1.00 76.94 83 LYS A N 1
ATOM 668 C CA . LYS A 1 83 ? -4.632 8.629 -15.299 1.00 76.94 83 LYS A CA 1
ATOM 669 C C . LYS A 1 83 ? -5.636 8.974 -16.406 1.00 76.94 83 LYS A C 1
ATOM 671 O O . LYS A 1 83 ? -6.830 9.036 -16.150 1.00 76.94 83 LYS A O 1
ATOM 676 N N . ASN A 1 84 ? -5.185 9.214 -17.632 1.00 69.56 84 ASN A N 1
ATOM 677 C CA . ASN A 1 84 ? -6.092 9.533 -18.738 1.00 69.56 84 ASN A CA 1
ATOM 678 C C . ASN A 1 84 ? -6.778 8.287 -19.319 1.00 69.56 84 ASN A C 1
ATOM 680 O O . ASN A 1 84 ? -7.836 8.411 -19.925 1.00 69.56 84 ASN A O 1
ATOM 684 N N . ALA A 1 85 ? -6.223 7.096 -19.087 1.00 64.81 85 ALA A N 1
ATOM 685 C CA . ALA A 1 85 ? -6.809 5.819 -19.490 1.00 64.81 85 ALA A CA 1
ATOM 686 C C . ALA A 1 85 ? -7.968 5.351 -18.580 1.00 64.81 85 ALA A C 1
ATOM 688 O O . ALA A 1 85 ? -8.441 4.229 -18.729 1.00 64.81 85 ALA A O 1
ATOM 689 N N . ILE A 1 86 ? -8.446 6.186 -17.642 1.00 61.91 86 ILE A N 1
ATOM 690 C CA . ILE A 1 86 ? -9.529 5.846 -16.697 1.00 61.91 86 ILE A CA 1
ATOM 691 C C . ILE A 1 86 ? -10.816 5.384 -17.408 1.00 61.91 86 ILE A C 1
ATOM 693 O O . ILE A 1 86 ? -11.549 4.584 -16.831 1.00 61.91 86 ILE A O 1
ATOM 697 N N . SER A 1 87 ? -11.080 5.820 -18.647 1.00 57.53 87 SER A N 1
ATOM 698 C CA . SER A 1 87 ? -12.240 5.351 -19.423 1.00 57.53 87 SER A CA 1
ATOM 699 C C . SER A 1 87 ? -12.196 3.851 -19.749 1.00 57.53 87 SER A C 1
ATOM 701 O O . SER A 1 87 ? -13.255 3.241 -19.818 1.00 57.53 87 SER A O 1
ATOM 703 N N . ASP A 1 88 ? -10.997 3.262 -19.850 1.00 59.78 88 ASP A N 1
ATOM 704 C CA . ASP A 1 88 ? -10.750 1.832 -20.106 1.00 59.78 88 ASP A CA 1
ATOM 705 C C . ASP A 1 88 ? -9.924 1.200 -18.970 1.00 59.78 88 ASP A C 1
ATOM 707 O O . ASP A 1 88 ? -9.050 0.355 -19.173 1.00 59.78 88 ASP A O 1
ATOM 711 N N . PHE A 1 89 ? -10.196 1.617 -17.729 1.00 64.12 89 PHE A N 1
ATOM 712 C CA . PHE A 1 89 ? -9.496 1.148 -16.526 1.00 64.12 89 PHE A CA 1
ATOM 713 C C . PHE A 1 89 ? -9.417 -0.388 -16.409 1.00 64.12 89 PHE A C 1
ATOM 715 O O . PHE A 1 89 ? -8.433 -0.938 -15.906 1.00 64.12 89 PHE A O 1
ATOM 722 N N . ASN A 1 90 ? -10.439 -1.073 -16.923 1.00 65.12 90 ASN A N 1
ATOM 723 C CA . ASN A 1 90 ? -10.581 -2.527 -16.908 1.00 65.12 90 ASN A CA 1
ATOM 724 C C . ASN A 1 90 ? -9.536 -3.247 -17.784 1.00 65.12 90 ASN A C 1
ATOM 726 O O . ASN A 1 90 ? -9.267 -4.434 -17.589 1.00 65.12 90 ASN A O 1
ATOM 730 N N . GLU A 1 91 ? -8.891 -2.535 -18.713 1.00 72.19 91 GLU A N 1
ATOM 731 C CA . GLU A 1 91 ? -7.940 -3.111 -19.668 1.00 72.19 91 GLU A CA 1
ATOM 732 C C . GLU A 1 91 ? -6.471 -2.983 -19.244 1.00 72.19 91 GLU A C 1
ATOM 734 O O . GLU A 1 91 ? -5.592 -3.549 -19.901 1.00 72.19 91 GLU A O 1
ATOM 739 N N . ILE A 1 92 ? -6.171 -2.290 -18.136 1.00 87.06 92 ILE A N 1
ATOM 740 C CA . ILE A 1 92 ? -4.788 -2.122 -17.673 1.00 87.06 92 ILE A CA 1
ATOM 741 C C . ILE A 1 92 ? -4.238 -3.472 -17.191 1.00 87.06 92 ILE A C 1
ATOM 743 O O . ILE A 1 92 ? -4.494 -3.931 -16.06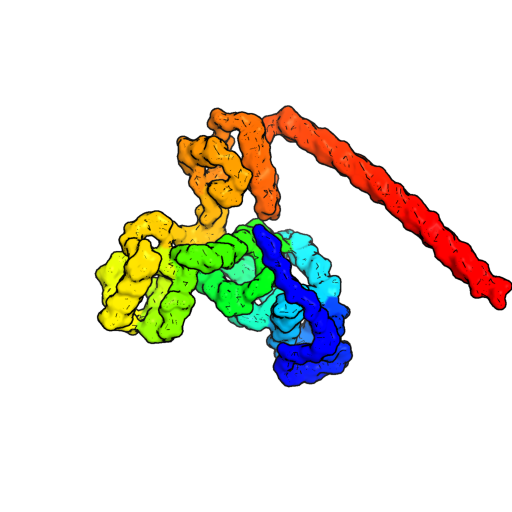8 1.00 87.06 92 ILE A O 1
ATOM 747 N N . LYS A 1 93 ? -3.442 -4.110 -18.051 1.00 89.19 93 LYS A N 1
ATOM 748 C CA . LYS A 1 93 ? -2.754 -5.367 -17.755 1.00 89.19 93 LYS A CA 1
ATOM 749 C C . LYS A 1 93 ? -1.569 -5.122 -16.838 1.00 89.19 93 LYS A C 1
ATOM 751 O O . LYS A 1 93 ? -0.759 -4.224 -17.051 1.00 89.19 93 LYS A O 1
ATOM 756 N N . ILE A 1 94 ? -1.404 -6.005 -15.860 1.00 90.44 94 ILE A N 1
ATOM 757 C CA . ILE A 1 94 ? -0.279 -5.961 -14.917 1.00 90.44 94 ILE A CA 1
ATOM 758 C C . ILE A 1 94 ? 1.064 -6.150 -15.641 1.00 90.44 94 ILE A C 1
ATOM 760 O O . ILE A 1 94 ? 2.083 -5.610 -15.210 1.00 90.44 94 ILE A O 1
ATOM 764 N N . SER A 1 95 ? 1.073 -6.869 -16.769 1.00 88.25 95 SER A N 1
ATOM 765 C CA . SER A 1 95 ? 2.255 -7.034 -17.625 1.00 88.25 95 SER A CA 1
ATOM 766 C C . SER A 1 95 ? 2.786 -5.723 -18.196 1.00 88.25 95 SER A C 1
ATOM 768 O O . SER A 1 95 ? 3.982 -5.624 -18.443 1.00 88.25 95 SER A O 1
ATOM 770 N N . ASP A 1 96 ? 1.923 -4.727 -18.382 1.00 87.62 96 ASP A N 1
ATOM 771 C CA . ASP A 1 96 ? 2.251 -3.516 -19.142 1.00 87.62 96 ASP A CA 1
ATOM 772 C C . ASP A 1 96 ? 2.728 -2.373 -18.232 1.00 87.62 96 ASP A C 1
ATOM 774 O O . ASP A 1 96 ? 3.164 -1.319 -18.703 1.00 87.62 96 ASP A O 1
ATOM 778 N N . LEU A 1 97 ? 2.654 -2.593 -16.918 1.00 91.25 97 LEU A N 1
ATOM 779 C CA . LEU A 1 97 ? 3.020 -1.636 -15.886 1.00 91.25 97 LEU A CA 1
ATOM 780 C C . LEU A 1 97 ? 4.478 -1.797 -15.467 1.00 91.25 97 LEU A C 1
ATOM 782 O O . LEU A 1 97 ? 4.966 -2.918 -15.304 1.00 91.25 97 LEU A O 1
ATOM 786 N N . PHE A 1 98 ? 5.149 -0.679 -15.208 1.00 92.50 98 PHE A N 1
ATOM 787 C CA . PHE A 1 98 ? 6.426 -0.660 -14.499 1.00 92.50 98 PHE A CA 1
ATOM 788 C C . PHE A 1 98 ? 6.219 -0.813 -12.991 1.00 92.50 98 PHE A C 1
ATOM 790 O O . PHE A 1 98 ? 5.346 -0.167 -12.415 1.00 92.50 98 PHE A O 1
ATOM 797 N N . MET A 1 99 ? 6.998 -1.697 -12.369 1.00 92.12 99 MET A N 1
ATOM 798 C CA . MET A 1 99 ? 6.980 -1.973 -10.931 1.00 92.12 99 MET A CA 1
ATOM 799 C C . MET A 1 99 ? 8.224 -2.780 -10.543 1.00 92.12 99 MET A C 1
ATOM 801 O O . MET A 1 99 ? 8.942 -3.278 -11.413 1.00 92.12 99 MET A O 1
ATOM 805 N N . SER A 1 100 ? 8.458 -2.948 -9.242 1.00 91.69 100 SER A N 1
ATOM 806 C CA . SER A 1 100 ? 9.522 -3.817 -8.736 1.00 91.69 100 SER A CA 1
ATOM 807 C C . SER A 1 100 ? 9.294 -5.291 -9.106 1.00 91.69 100 SER A C 1
ATOM 809 O O . SER A 1 100 ? 8.182 -5.740 -9.423 1.00 91.69 100 SER A O 1
ATOM 811 N N . LYS A 1 101 ? 10.345 -6.098 -8.951 1.00 90.88 101 LYS A N 1
ATOM 812 C CA . LYS A 1 101 ? 10.273 -7.548 -9.157 1.00 90.88 101 LYS A CA 1
ATOM 813 C C . LYS A 1 101 ? 9.303 -8.233 -8.188 1.00 90.88 101 LYS A C 1
ATOM 815 O O . LYS A 1 101 ? 8.603 -9.176 -8.572 1.00 90.88 101 LYS A O 1
ATOM 820 N N . ASN A 1 102 ? 9.273 -7.796 -6.929 1.00 91.56 102 ASN A N 1
ATOM 821 C CA . ASN A 1 102 ? 8.436 -8.404 -5.893 1.00 91.56 102 ASN A CA 1
ATOM 822 C C . ASN A 1 102 ? 6.961 -8.056 -6.101 1.00 91.56 102 ASN A C 1
ATOM 824 O O . ASN A 1 102 ? 6.118 -8.958 -6.070 1.00 91.56 102 ASN A O 1
ATOM 828 N N . ALA A 1 103 ? 6.669 -6.792 -6.414 1.00 92.94 103 ALA A N 1
ATOM 829 C CA . ALA A 1 103 ? 5.339 -6.346 -6.799 1.00 92.94 103 ALA A CA 1
ATOM 830 C C . ALA A 1 103 ? 4.831 -7.117 -8.021 1.00 92.94 103 ALA A C 1
ATOM 832 O O . ALA A 1 103 ? 3.743 -7.691 -7.969 1.00 92.94 103 ALA A O 1
ATOM 833 N N . ARG A 1 104 ? 5.645 -7.243 -9.083 1.00 92.38 104 ARG A N 1
ATOM 834 C CA . ARG A 1 104 ? 5.245 -7.996 -10.281 1.00 92.38 104 ARG A CA 1
ATOM 835 C C . ARG A 1 104 ? 4.945 -9.448 -9.967 1.00 92.38 104 ARG A C 1
ATOM 837 O O . ARG A 1 104 ? 3.921 -9.965 -10.402 1.00 92.38 104 ARG A O 1
ATOM 844 N N . LYS A 1 105 ? 5.813 -10.115 -9.205 1.00 91.94 105 LYS A N 1
ATOM 845 C CA . LYS A 1 105 ? 5.607 -11.515 -8.823 1.00 91.94 105 LYS A CA 1
ATOM 846 C C . LYS A 1 105 ? 4.310 -11.704 -8.034 1.00 91.94 105 LYS A C 1
ATOM 848 O O . LYS A 1 105 ? 3.613 -12.688 -8.265 1.00 91.94 105 LYS A O 1
ATOM 853 N N . TYR A 1 106 ? 3.997 -10.786 -7.120 1.00 92.94 106 TYR A N 1
ATOM 854 C CA . TYR A 1 106 ? 2.750 -10.827 -6.356 1.00 92.94 106 TYR A CA 1
ATOM 855 C C . TYR A 1 106 ? 1.534 -10.603 -7.262 1.00 92.94 106 TYR A C 1
ATOM 857 O O . TYR A 1 106 ? 0.542 -11.326 -7.174 1.00 92.94 106 TYR A O 1
ATOM 865 N N . LEU A 1 107 ? 1.626 -9.620 -8.158 1.00 93.25 107 LEU A N 1
ATOM 866 C CA . LEU A 1 107 ? 0.515 -9.163 -8.983 1.00 93.25 107 LEU A CA 1
ATOM 867 C C . LEU A 1 107 ? 0.258 -10.045 -10.223 1.00 93.25 107 LEU A C 1
ATOM 869 O O . LEU A 1 107 ? -0.854 -10.061 -10.745 1.00 93.25 107 LEU A O 1
ATOM 873 N N . ALA A 1 108 ? 1.241 -10.824 -10.682 1.00 89.44 108 ALA A N 1
ATOM 874 C CA . ALA A 1 108 ? 1.171 -11.597 -11.928 1.00 89.44 108 ALA A CA 1
ATOM 875 C C . ALA A 1 108 ? -0.066 -12.509 -12.043 1.00 89.44 108 ALA A C 1
ATOM 877 O O . ALA A 1 108 ? -0.584 -12.704 -13.141 1.00 89.44 108 ALA A O 1
ATOM 878 N N . ASN A 1 109 ? -0.568 -13.030 -10.921 1.00 89.25 109 ASN A N 1
ATOM 879 C CA . ASN A 1 109 ? -1.691 -13.968 -10.904 1.00 89.25 109 ASN A CA 1
ATOM 880 C C . ASN A 1 109 ? -3.066 -13.312 -11.122 1.00 89.25 109 ASN A C 1
ATOM 882 O O . ASN A 1 109 ? -4.042 -14.029 -11.325 1.00 89.25 109 ASN A O 1
ATOM 886 N N . TYR A 1 110 ? -3.168 -11.980 -11.080 1.00 92.81 110 TYR A N 1
ATOM 887 C CA . TYR A 1 110 ? -4.453 -11.283 -11.230 1.00 92.81 110 TYR A CA 1
ATOM 888 C C . TYR A 1 110 ? -4.769 -10.897 -12.684 1.00 92.81 110 TYR A C 1
ATOM 890 O O . TYR A 1 110 ? -5.922 -10.614 -13.012 1.00 92.81 110 TYR A O 1
ATOM 898 N N . GLY A 1 111 ? -3.768 -10.896 -13.572 1.00 89.62 111 GLY A N 1
ATOM 899 C CA . GLY A 1 111 ? -3.897 -10.512 -14.983 1.00 89.62 111 GLY A CA 1
ATOM 900 C C . GLY A 1 111 ? -4.058 -9.001 -15.203 1.00 89.62 111 GLY A C 1
ATOM 901 O O . GLY A 1 111 ? -3.225 -8.385 -15.872 1.00 89.62 111 GLY A O 1
ATOM 902 N N . THR A 1 112 ? -5.086 -8.394 -14.608 1.00 91.19 112 THR A N 1
ATOM 903 C CA . THR A 1 112 ? -5.414 -6.961 -14.714 1.00 91.19 112 THR A CA 1
ATOM 904 C C . THR A 1 112 ? -5.486 -6.292 -13.343 1.00 91.19 112 THR A C 1
ATOM 906 O O . THR A 1 112 ? -5.705 -6.945 -12.318 1.00 91.19 112 THR A O 1
ATOM 909 N N . ILE A 1 113 ? -5.313 -4.968 -13.322 1.00 90.56 113 ILE A N 1
ATOM 910 C CA . ILE A 1 113 ? -5.452 -4.164 -12.099 1.00 90.56 113 ILE A CA 1
ATOM 911 C C . ILE A 1 113 ? -6.874 -4.224 -11.535 1.00 90.56 113 ILE A C 1
ATOM 913 O O . ILE A 1 113 ? -7.038 -4.295 -10.318 1.00 90.56 113 ILE A O 1
ATOM 917 N N . GLU A 1 114 ? -7.898 -4.248 -12.389 1.00 89.44 114 GLU A N 1
ATOM 918 C CA . GLU A 1 114 ? -9.292 -4.372 -11.952 1.00 89.44 114 GLU A CA 1
ATOM 919 C C . GLU A 1 114 ? -9.515 -5.665 -11.155 1.00 89.44 114 GLU A C 1
ATOM 921 O O . GLU A 1 114 ? -10.030 -5.626 -10.037 1.00 89.44 114 GLU A O 1
ATOM 926 N N . ASN A 1 115 ? -9.063 -6.808 -11.682 1.00 92.38 115 ASN A N 1
ATOM 927 C CA . ASN A 1 115 ? -9.181 -8.097 -10.999 1.00 92.38 115 ASN A CA 1
ATOM 928 C C . ASN A 1 115 ? -8.455 -8.098 -9.654 1.00 92.38 115 ASN A C 1
ATOM 930 O O . ASN A 1 115 ? -8.967 -8.641 -8.672 1.00 92.38 115 ASN A O 1
ATOM 934 N N . PHE A 1 116 ? -7.278 -7.472 -9.600 1.00 94.88 116 PHE A N 1
ATOM 935 C CA . PHE A 1 116 ? -6.532 -7.305 -8.360 1.00 94.88 116 PHE A CA 1
ATOM 936 C C . PHE A 1 116 ? -7.333 -6.495 -7.329 1.00 94.88 116 PHE A C 1
ATOM 938 O O . PHE A 1 116 ? -7.585 -6.989 -6.231 1.00 94.88 116 PHE A O 1
ATOM 945 N N . LEU A 1 117 ? -7.806 -5.297 -7.683 1.00 92.69 117 LEU A N 1
ATOM 946 C CA . LEU A 1 117 ? -8.574 -4.440 -6.771 1.00 92.69 117 LEU A CA 1
ATOM 947 C C . LEU A 1 117 ? -9.898 -5.086 -6.346 1.00 92.69 117 LEU A C 1
ATOM 949 O O . LEU A 1 117 ? -10.264 -5.031 -5.171 1.00 92.69 117 LEU A O 1
ATOM 953 N N . LYS A 1 118 ? -10.589 -5.767 -7.266 1.00 92.38 118 LYS A N 1
ATOM 954 C CA . LYS A 1 118 ? -11.799 -6.540 -6.965 1.00 92.38 118 LYS A CA 1
ATOM 955 C C . LYS A 1 118 ? -11.515 -7.640 -5.947 1.00 92.38 118 LYS A C 1
ATOM 957 O O . LYS A 1 118 ? -12.280 -7.791 -4.994 1.00 92.38 118 LYS A O 1
ATOM 962 N N . LYS A 1 119 ? -10.405 -8.372 -6.101 1.00 95.12 119 LYS A N 1
ATOM 963 C CA . LYS A 1 119 ? -9.994 -9.383 -5.122 1.00 95.12 119 LYS A CA 1
ATOM 964 C C . LYS A 1 119 ? -9.716 -8.750 -3.760 1.00 95.12 119 LYS A C 1
ATOM 966 O O . LYS A 1 119 ? -10.209 -9.267 -2.765 1.00 95.12 119 LYS A O 1
ATOM 971 N N . LEU A 1 120 ? -9.003 -7.624 -3.712 1.00 95.12 120 LEU A N 1
ATOM 972 C CA . LEU A 1 120 ? -8.720 -6.920 -2.456 1.00 95.12 120 LEU A CA 1
ATOM 973 C C . LEU A 1 120 ? -9.985 -6.415 -1.745 1.00 95.12 120 LEU A C 1
ATOM 975 O O . LEU A 1 120 ? -10.040 -6.420 -0.519 1.00 95.12 120 LEU A O 1
ATOM 979 N N . LYS A 1 121 ? -11.010 -5.991 -2.494 1.00 91.88 121 LYS A N 1
ATOM 980 C CA . LYS A 1 121 ? -12.309 -5.596 -1.925 1.00 91.88 121 LYS A CA 1
ATOM 981 C C . LYS A 1 121 ? -13.066 -6.761 -1.302 1.00 91.88 121 LYS A C 1
ATOM 983 O O . LYS A 1 121 ? -13.728 -6.585 -0.287 1.00 91.88 121 LYS A O 1
ATOM 988 N N . GLN A 1 122 ? -13.005 -7.927 -1.937 1.00 92.38 122 GLN A N 1
ATOM 989 C CA . GLN A 1 122 ? -13.760 -9.113 -1.528 1.00 92.38 122 GLN A CA 1
ATOM 990 C C . GLN A 1 122 ? -13.061 -9.914 -0.425 1.00 92.38 122 GLN A C 1
ATOM 992 O O . GLN A 1 122 ? -13.711 -10.685 0.274 1.00 92.38 122 GLN A O 1
ATOM 997 N N . ASP A 1 123 ? -11.745 -9.762 -0.292 1.00 91.69 123 ASP A N 1
ATOM 998 C CA . ASP A 1 123 ? -10.903 -10.599 0.552 1.00 91.69 123 ASP A CA 1
ATOM 999 C C . ASP A 1 123 ? -9.933 -9.731 1.369 1.00 91.69 123 ASP A C 1
ATOM 1001 O O . ASP A 1 123 ? -8.890 -9.280 0.884 1.00 91.69 123 ASP A O 1
ATOM 1005 N N . SER A 1 124 ? -10.279 -9.506 2.641 1.00 89.81 124 SER A N 1
ATOM 1006 C CA . SER A 1 124 ? -9.444 -8.732 3.566 1.00 89.81 124 SER A CA 1
ATOM 1007 C C . SER A 1 124 ? -8.102 -9.414 3.846 1.00 89.81 124 SER A C 1
ATOM 1009 O O . SER A 1 124 ? -7.107 -8.725 4.081 1.00 89.81 124 SER A O 1
ATOM 1011 N N . THR A 1 125 ? -8.029 -10.744 3.752 1.00 91.31 125 THR A N 1
ATOM 1012 C CA . THR A 1 125 ? -6.778 -11.498 3.858 1.00 91.31 125 THR A CA 1
ATOM 1013 C C . THR A 1 125 ? -5.859 -11.192 2.678 1.00 91.31 125 THR A C 1
ATOM 1015 O O . THR A 1 125 ? -4.668 -10.941 2.879 1.00 91.31 125 THR A O 1
ATOM 1018 N N . ALA A 1 126 ? -6.396 -11.117 1.457 1.00 93.88 126 ALA A N 1
ATOM 1019 C CA . ALA A 1 126 ? -5.624 -10.693 0.288 1.00 93.88 126 ALA A CA 1
ATOM 1020 C C . ALA A 1 126 ? -5.073 -9.265 0.459 1.00 93.88 1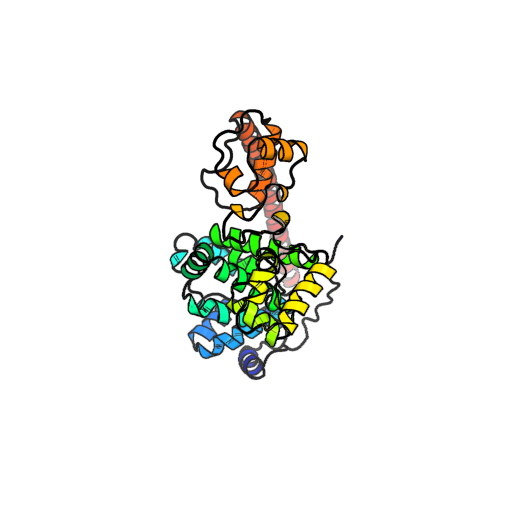26 ALA A C 1
ATOM 1022 O O . ALA A 1 126 ? -3.898 -9.023 0.179 1.00 93.88 126 ALA A O 1
ATOM 1023 N N . LEU A 1 127 ? -5.875 -8.335 0.995 1.00 95.25 127 LEU A N 1
ATOM 1024 C CA . LEU A 1 127 ? -5.424 -6.967 1.282 1.00 95.25 127 LEU A CA 1
ATOM 1025 C C . LEU A 1 127 ? -4.314 -6.931 2.338 1.00 95.25 127 LEU A C 1
ATOM 1027 O O . LEU A 1 127 ? -3.276 -6.317 2.102 1.00 95.25 127 LEU A O 1
ATOM 1031 N N . LYS A 1 128 ? -4.474 -7.620 3.472 1.00 93.88 128 LYS A N 1
ATOM 1032 C CA . LYS A 1 128 ? -3.436 -7.686 4.517 1.00 93.88 128 LYS A CA 1
ATOM 1033 C C . LYS A 1 128 ? -2.149 -8.325 3.999 1.00 93.88 128 LYS A C 1
ATOM 1035 O O . LYS A 1 128 ? -1.062 -7.816 4.259 1.00 93.88 128 LYS A O 1
ATOM 1040 N N . SER A 1 129 ? -2.263 -9.408 3.231 1.00 93.19 129 SER A N 1
ATOM 1041 C CA . SER A 1 129 ? -1.132 -10.064 2.569 1.00 93.19 129 SER A CA 1
ATOM 1042 C C . SER A 1 129 ? -0.384 -9.106 1.641 1.00 93.19 129 SER A C 1
ATOM 1044 O O . SER A 1 129 ? 0.847 -9.043 1.672 1.00 93.19 129 SER A O 1
ATOM 1046 N N . PHE A 1 130 ? -1.123 -8.321 0.857 1.00 95.12 130 PHE A N 1
ATOM 1047 C CA . PHE A 1 130 ? -0.547 -7.323 -0.030 1.00 95.12 130 PHE A CA 1
ATOM 1048 C C . PHE A 1 130 ? 0.148 -6.192 0.742 1.00 95.12 130 PHE A C 1
ATOM 1050 O O . PHE A 1 130 ? 1.283 -5.846 0.427 1.00 95.12 130 PHE A O 1
ATOM 1057 N N . LEU A 1 131 ? -0.470 -5.666 1.803 1.00 94.00 131 LEU A N 1
ATOM 1058 C CA . LEU A 1 131 ? 0.144 -4.642 2.658 1.00 94.00 131 LEU A CA 1
ATOM 1059 C C . LEU A 1 131 ? 1.434 -5.147 3.325 1.00 94.00 131 LEU A C 1
ATOM 1061 O O . LEU A 1 131 ? 2.431 -4.428 3.368 1.00 94.00 131 LEU A O 1
ATOM 1065 N N . CYS A 1 132 ? 1.453 -6.405 3.771 1.00 92.25 132 CYS A N 1
ATOM 1066 C CA . CYS A 1 132 ? 2.653 -7.072 4.277 1.00 92.25 132 CYS A CA 1
ATOM 1067 C C . CYS A 1 132 ? 3.772 -7.157 3.222 1.00 92.25 132 CYS A C 1
ATOM 1069 O O . CYS A 1 132 ? 4.936 -6.923 3.551 1.00 92.25 132 CYS A O 1
ATOM 1071 N N . LEU A 1 133 ? 3.441 -7.468 1.963 1.00 91.88 133 LEU A N 1
ATOM 1072 C CA . LEU A 1 133 ? 4.385 -7.438 0.836 1.00 91.88 133 LEU A CA 1
ATOM 1073 C C . LEU A 1 133 ? 4.957 -6.028 0.656 1.00 91.88 133 LEU A C 1
ATOM 1075 O O . LEU A 1 133 ? 6.178 -5.872 0.640 1.00 91.88 133 LEU A O 1
ATOM 1079 N N . VAL A 1 134 ? 4.096 -5.009 0.620 1.00 90.94 134 VAL A N 1
ATOM 1080 C CA . VAL A 1 134 ? 4.504 -3.611 0.430 1.00 90.94 134 VAL A CA 1
ATOM 1081 C C . VAL A 1 134 ? 5.528 -3.179 1.480 1.00 90.94 134 VAL A C 1
ATOM 1083 O O . VAL A 1 134 ? 6.579 -2.654 1.142 1.00 90.94 134 VAL A O 1
ATOM 1086 N N . VAL A 1 135 ? 5.298 -3.456 2.760 1.00 87.25 135 VAL A N 1
ATOM 1087 C CA . VAL A 1 135 ? 6.223 -3.004 3.818 1.00 87.25 135 VAL A CA 1
ATOM 1088 C C . VAL A 1 135 ? 7.498 -3.838 3.930 1.00 87.25 135 VAL A C 1
ATOM 1090 O O . VAL A 1 135 ? 8.462 -3.400 4.550 1.00 87.25 135 VAL A O 1
ATOM 1093 N N . THR A 1 136 ? 7.510 -5.034 3.339 1.00 87.19 136 THR A N 1
ATOM 1094 C CA . THR A 1 136 ? 8.686 -5.915 3.345 1.00 87.19 136 THR A CA 1
ATOM 1095 C C . THR A 1 136 ? 9.623 -5.622 2.179 1.00 87.19 136 THR A C 1
ATOM 1097 O O . THR A 1 136 ? 10.832 -5.791 2.318 1.00 87.19 136 THR A O 1
ATOM 1100 N N . TYR A 1 137 ? 9.075 -5.224 1.028 1.00 86.31 137 TYR A N 1
ATOM 1101 C CA . TYR A 1 137 ? 9.826 -5.169 -0.226 1.00 86.31 137 TYR A CA 1
ATOM 1102 C C . TYR A 1 137 ? 9.728 -3.828 -0.970 1.00 86.31 137 TYR A C 1
ATOM 1104 O O . TYR A 1 137 ? 10.545 -3.579 -1.848 1.00 86.31 137 TYR A O 1
ATOM 1112 N N . GLU A 1 138 ? 8.780 -2.953 -0.626 1.00 86.12 138 GLU A N 1
ATOM 1113 C CA . GLU A 1 138 ? 8.484 -1.711 -1.359 1.00 86.12 138 GLU A CA 1
ATOM 1114 C C . GLU A 1 138 ? 8.752 -0.487 -0.477 1.00 86.12 138 GLU A C 1
AT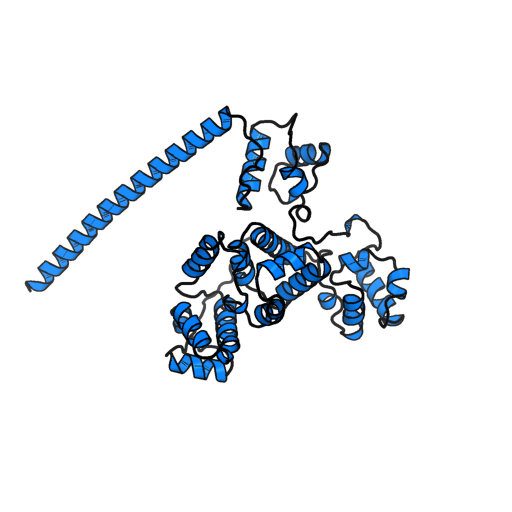OM 1116 O O . GLU A 1 138 ? 7.844 0.192 0.016 1.00 86.12 138 GLU A O 1
ATOM 1121 N N . PHE A 1 139 ? 10.038 -0.216 -0.251 1.00 76.44 139 PHE A N 1
ATOM 1122 C CA . PHE A 1 139 ? 10.488 0.863 0.633 1.00 76.44 139 PHE A CA 1
ATOM 1123 C C . PHE A 1 139 ? 10.238 2.264 0.055 1.00 76.44 139 PHE A C 1
ATOM 1125 O O . PHE A 1 139 ? 10.018 3.207 0.812 1.00 76.44 139 PHE A O 1
ATOM 1132 N N . ASN A 1 140 ? 10.233 2.397 -1.273 1.00 83.88 140 ASN A N 1
ATOM 1133 C CA . ASN A 1 140 ? 9.956 3.650 -1.978 1.00 83.88 140 ASN A CA 1
ATOM 1134 C C . ASN A 1 140 ? 8.438 3.879 -2.197 1.00 83.88 140 ASN A C 1
ATOM 1136 O O . ASN A 1 140 ? 7.599 3.077 -1.775 1.00 83.88 140 ASN A O 1
ATOM 1140 N N . THR A 1 141 ? 8.078 5.000 -2.831 1.00 85.75 141 THR A N 1
ATOM 1141 C CA . THR A 1 141 ? 6.685 5.428 -3.068 1.00 85.75 141 THR A CA 1
ATOM 1142 C C . THR A 1 141 ? 6.122 5.002 -4.425 1.00 85.75 141 THR A C 1
ATOM 1144 O O . THR A 1 141 ? 4.974 5.320 -4.722 1.00 85.75 141 THR A O 1
ATOM 1147 N N . THR A 1 142 ? 6.860 4.250 -5.249 1.00 88.00 142 THR A N 1
ATOM 1148 C CA . THR A 1 142 ? 6.461 3.981 -6.647 1.00 88.00 142 THR A CA 1
ATOM 1149 C C . THR A 1 142 ? 5.117 3.270 -6.775 1.00 88.00 142 THR A C 1
ATOM 1151 O O . THR A 1 142 ? 4.277 3.676 -7.574 1.00 88.00 142 THR A O 1
ATOM 1154 N N . LEU A 1 143 ? 4.856 2.242 -5.960 1.00 90.56 143 LEU A N 1
ATOM 1155 C CA . LEU A 1 143 ? 3.548 1.583 -5.955 1.00 90.56 143 LEU A CA 1
ATOM 1156 C C . LEU A 1 143 ? 2.434 2.517 -5.482 1.00 90.56 143 LEU A C 1
ATOM 1158 O O . LEU A 1 143 ? 1.336 2.482 -6.029 1.00 90.56 143 LEU A O 1
ATOM 1162 N N . GLU A 1 144 ? 2.695 3.355 -4.479 1.00 91.56 144 GLU A N 1
ATOM 1163 C CA . GLU A 1 144 ? 1.710 4.328 -3.998 1.00 91.56 144 GLU A CA 1
ATOM 1164 C C . GLU A 1 144 ? 1.352 5.334 -5.089 1.00 91.56 144 GLU A C 1
ATOM 1166 O O . GLU A 1 144 ? 0.174 5.656 -5.258 1.00 91.56 144 GLU A O 1
ATOM 1171 N N . GLU A 1 145 ? 2.355 5.811 -5.825 1.00 89.88 145 GLU A N 1
ATOM 1172 C CA . GLU A 1 145 ? 2.205 6.719 -6.958 1.00 89.88 145 GLU A CA 1
ATOM 1173 C C . GLU A 1 145 ? 1.431 6.051 -8.088 1.00 89.88 145 GLU A C 1
ATOM 1175 O O . GLU A 1 145 ? 0.412 6.598 -8.516 1.00 89.88 145 GLU A O 1
ATOM 1180 N N . LEU A 1 146 ? 1.813 4.828 -8.472 1.00 91.44 146 LEU A N 1
ATOM 1181 C CA . LEU A 1 146 ? 1.077 4.012 -9.431 1.00 91.44 146 LEU A CA 1
ATOM 1182 C C . LEU A 1 146 ? -0.402 3.920 -9.039 1.00 91.44 146 LEU A C 1
ATOM 1184 O O . LEU A 1 146 ? -1.254 4.353 -9.809 1.00 91.44 146 LEU A O 1
ATOM 1188 N N . PHE A 1 147 ? -0.730 3.447 -7.833 1.00 92.06 147 PHE A N 1
ATOM 1189 C CA . PHE A 1 147 ? -2.126 3.318 -7.400 1.00 92.06 147 PHE A CA 1
ATOM 1190 C C . PHE A 1 147 ? -2.851 4.663 -7.269 1.00 92.06 147 PHE A C 1
ATOM 1192 O O . PHE A 1 147 ? -4.044 4.731 -7.549 1.00 92.06 147 PHE A O 1
ATOM 1199 N N . SER A 1 148 ? -2.159 5.755 -6.934 1.00 90.62 148 SER A N 1
ATOM 1200 C CA . SER A 1 148 ? -2.777 7.090 -6.854 1.00 90.62 148 SER A CA 1
ATOM 1201 C C . SER A 1 148 ? -3.255 7.635 -8.207 1.00 90.62 148 SER A C 1
ATOM 1203 O O . SER A 1 148 ? -4.110 8.524 -8.255 1.00 90.62 148 SER A O 1
ATOM 1205 N N . THR A 1 149 ? -2.711 7.106 -9.306 1.00 87.50 149 THR A N 1
ATOM 1206 C CA . THR A 1 149 ? -3.096 7.485 -10.677 1.00 87.50 149 THR A CA 1
ATOM 1207 C C . THR A 1 149 ? -4.302 6.707 -11.188 1.00 87.50 149 THR A C 1
ATOM 1209 O O . THR A 1 149 ? -4.933 7.117 -12.160 1.00 87.50 149 THR A O 1
ATOM 1212 N N . LEU A 1 150 ? -4.637 5.610 -10.512 1.00 86.00 150 LEU A N 1
ATOM 1213 C CA . LEU A 1 150 ? -5.747 4.730 -10.841 1.00 86.00 150 LEU A CA 1
ATOM 1214 C C . LEU A 1 150 ? -7.062 5.316 -10.293 1.00 86.00 150 LEU A C 1
ATOM 1216 O O . LEU A 1 150 ? -7.050 6.275 -9.520 1.00 86.00 150 LEU A O 1
ATOM 1220 N N . ALA A 1 151 ? -8.209 4.784 -10.725 1.00 84.50 151 ALA A N 1
ATOM 1221 C CA . ALA A 1 151 ? -9.536 5.223 -10.276 1.00 84.50 151 ALA A CA 1
ATOM 1222 C C . ALA A 1 151 ? -9.679 5.207 -8.732 1.00 84.50 151 ALA A C 1
ATOM 1224 O O . ALA A 1 151 ? -8.755 4.838 -8.009 1.00 84.50 151 ALA A O 1
ATOM 1225 N N . ASN A 1 152 ? -10.839 5.595 -8.190 1.00 87.19 152 ASN A N 1
ATOM 1226 C CA . ASN A 1 152 ? -11.029 5.752 -6.736 1.00 87.19 152 ASN A CA 1
ATOM 1227 C C . ASN A 1 152 ? -10.506 4.588 -5.893 1.00 87.19 152 ASN A C 1
ATOM 1229 O O . ASN A 1 152 ? -9.861 4.828 -4.882 1.00 87.19 152 ASN A O 1
ATOM 1233 N N . ASP A 1 153 ? -10.712 3.350 -6.329 1.00 89.19 153 ASP A N 1
ATOM 1234 C CA . ASP A 1 153 ? -10.217 2.170 -5.620 1.00 89.19 153 ASP A CA 1
ATOM 1235 C C . ASP A 1 153 ? -8.692 2.137 -5.508 1.00 89.19 153 ASP A C 1
ATOM 1237 O O . ASP A 1 153 ? -8.153 1.813 -4.453 1.00 89.19 153 ASP A O 1
ATOM 1241 N N . GLY A 1 154 ? -7.985 2.520 -6.572 1.00 91.62 154 GLY A N 1
ATOM 1242 C CA . GLY A 1 154 ? -6.534 2.659 -6.541 1.00 91.62 154 GLY A CA 1
ATOM 1243 C C . GLY A 1 154 ? -6.091 3.801 -5.630 1.00 91.62 154 GLY A C 1
ATOM 1244 O O . GLY A 1 154 ? -5.182 3.627 -4.823 1.00 91.62 154 GLY A O 1
ATOM 1245 N N . LYS A 1 155 ? -6.776 4.949 -5.666 1.00 91.31 155 LYS A N 1
ATOM 1246 C CA . LYS A 1 155 ? -6.484 6.067 -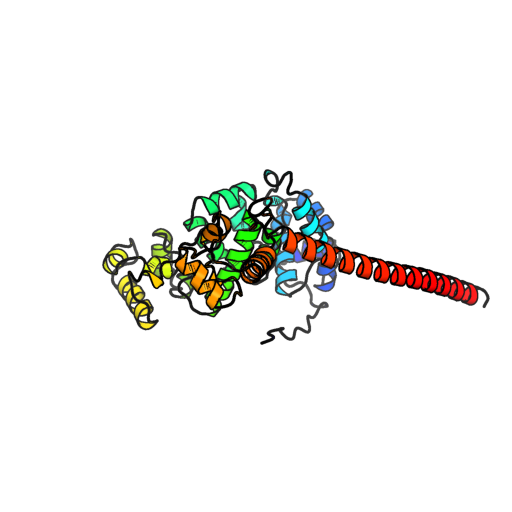4.752 1.00 91.31 155 LYS A CA 1
ATOM 1247 C C . LYS A 1 155 ? -6.702 5.688 -3.291 1.00 91.31 155 LYS A C 1
ATOM 1249 O O . LYS A 1 155 ? -5.855 5.989 -2.457 1.00 91.31 155 LYS A O 1
ATOM 1254 N N . ILE A 1 156 ? -7.792 4.986 -2.986 1.00 92.69 156 ILE A N 1
ATOM 1255 C CA . ILE A 1 156 ? -8.072 4.455 -1.648 1.00 92.69 156 ILE A CA 1
ATOM 1256 C C . ILE A 1 156 ? -6.964 3.477 -1.247 1.00 92.69 156 ILE A C 1
ATOM 1258 O O . ILE A 1 156 ? -6.414 3.616 -0.159 1.00 92.69 156 ILE A O 1
ATOM 1262 N N . LEU A 1 157 ? -6.558 2.552 -2.124 1.00 95.06 157 LEU A N 1
ATOM 1263 C CA . LEU A 1 157 ? -5.447 1.637 -1.843 1.00 95.06 157 LEU A CA 1
ATOM 1264 C C . LEU A 1 157 ? -4.135 2.386 -1.564 1.00 95.06 157 LEU A C 1
ATOM 1266 O O . LEU A 1 157 ? -3.441 2.062 -0.604 1.00 95.06 157 LEU A O 1
ATOM 1270 N N . SER A 1 158 ? -3.817 3.408 -2.362 1.00 94.00 158 SER A N 1
ATOM 1271 C CA . SER A 1 158 ? -2.651 4.281 -2.165 1.00 94.00 158 SER A CA 1
ATOM 1272 C C . SER A 1 158 ? -2.674 4.952 -0.786 1.00 94.00 158 SER A C 1
ATOM 1274 O O . SER A 1 158 ? -1.665 4.968 -0.079 1.00 94.00 158 SER A O 1
ATOM 1276 N N . LEU A 1 159 ? -3.840 5.442 -0.353 1.00 92.12 159 LEU A N 1
ATOM 1277 C CA . LEU A 1 159 ? -4.024 6.016 0.981 1.00 92.12 159 LEU A CA 1
ATOM 1278 C C . LEU A 1 159 ? -3.870 4.962 2.091 1.00 92.12 159 LEU A C 1
ATOM 1280 O O . LEU A 1 159 ? -3.234 5.249 3.104 1.00 92.12 159 LEU A O 1
ATOM 1284 N N . ILE A 1 160 ? -4.397 3.745 1.899 1.00 93.69 160 ILE A N 1
ATOM 1285 C CA . ILE A 1 160 ? -4.278 2.653 2.880 1.00 93.69 160 ILE A CA 1
ATOM 1286 C C . ILE A 1 160 ? -2.808 2.268 3.043 1.00 93.69 160 ILE A C 1
ATOM 1288 O O . ILE A 1 160 ? -2.347 2.117 4.168 1.00 93.69 160 ILE A O 1
ATOM 1292 N N . ILE A 1 161 ? -2.053 2.150 1.945 1.00 93.62 161 ILE A N 1
ATOM 1293 C CA . ILE A 1 161 ? -0.616 1.849 1.992 1.00 93.62 161 ILE A CA 1
ATOM 1294 C C . ILE A 1 161 ? 0.134 2.905 2.813 1.00 93.62 161 ILE A C 1
ATOM 1296 O O . ILE A 1 161 ? 0.931 2.547 3.682 1.00 93.62 161 ILE A O 1
ATOM 1300 N N . LYS A 1 162 ? -0.137 4.193 2.566 1.00 89.94 162 LYS A N 1
ATOM 1301 C CA . LYS A 1 162 ? 0.492 5.307 3.294 1.00 89.94 162 LYS A CA 1
ATOM 1302 C C . LYS A 1 162 ? 0.186 5.257 4.786 1.00 89.94 162 LYS A C 1
ATOM 1304 O O . LYS A 1 162 ? 1.102 5.317 5.604 1.00 89.94 162 LYS A O 1
ATOM 1309 N N . ASP A 1 163 ? -1.088 5.107 5.143 1.00 88.19 163 ASP A N 1
ATOM 1310 C CA . ASP A 1 163 ? -1.504 4.980 6.541 1.00 88.19 163 ASP A CA 1
ATOM 1311 C C . ASP A 1 163 ? -0.889 3.737 7.203 1.00 88.19 163 ASP A C 1
ATOM 1313 O O . ASP A 1 163 ? -0.390 3.804 8.327 1.00 88.19 163 ASP A O 1
ATOM 1317 N N . PHE A 1 164 ? -0.839 2.612 6.491 1.00 89.25 164 PHE A N 1
ATOM 1318 C CA . PHE A 1 164 ? -0.242 1.376 6.981 1.00 89.25 164 PHE A CA 1
ATOM 1319 C C . PHE A 1 164 ? 1.259 1.542 7.263 1.00 89.25 164 PHE A C 1
ATOM 1321 O O . PHE A 1 164 ? 1.703 1.230 8.368 1.00 89.25 164 PHE A O 1
ATOM 1328 N N . LYS A 1 165 ? 2.032 2.113 6.325 1.00 87.56 165 LYS A N 1
ATOM 1329 C CA . LYS A 1 165 ? 3.461 2.429 6.522 1.00 87.56 165 LYS A CA 1
ATOM 1330 C C . LYS A 1 165 ? 3.683 3.364 7.718 1.00 87.56 165 LYS A C 1
ATOM 1332 O O . LYS A 1 165 ? 4.567 3.101 8.533 1.00 87.56 165 LYS A O 1
ATOM 1337 N N . ASN A 1 166 ? 2.854 4.399 7.873 1.00 83.25 166 ASN A N 1
ATOM 1338 C CA . ASN A 1 166 ? 2.927 5.320 9.012 1.00 83.25 166 ASN A CA 1
ATOM 1339 C C . ASN A 1 166 ? 2.629 4.617 10.348 1.00 83.25 166 ASN A C 1
ATOM 1341 O O . ASN A 1 166 ? 3.330 4.832 11.336 1.00 83.25 166 ASN A O 1
ATOM 1345 N N . ASN A 1 167 ? 1.628 3.731 10.392 1.00 78.62 167 ASN A N 1
ATOM 1346 C CA . ASN A 1 167 ? 1.294 2.970 11.601 1.00 78.62 167 ASN A CA 1
ATOM 1347 C C . ASN A 1 167 ? 2.430 2.039 12.060 1.00 78.62 167 ASN A C 1
ATOM 1349 O O . ASN A 1 167 ? 2.584 1.821 13.265 1.00 78.62 167 ASN A O 1
ATOM 1353 N N . LEU A 1 168 ? 3.240 1.504 11.137 1.00 78.06 168 LEU A N 1
ATOM 1354 C CA . LEU A 1 168 ? 4.388 0.660 11.495 1.00 78.06 168 LEU A CA 1
ATOM 1355 C C . LEU A 1 168 ? 5.463 1.412 12.271 1.00 78.06 168 LEU A C 1
ATOM 1357 O O . LEU A 1 168 ? 6.025 0.853 13.213 1.00 78.06 168 LEU A O 1
ATOM 1361 N N . GLN A 1 169 ? 5.716 2.674 11.920 1.00 67.44 169 GLN A N 1
ATOM 1362 C CA . GLN A 1 169 ? 6.687 3.514 12.628 1.00 67.44 169 GLN A CA 1
ATOM 1363 C C . GLN A 1 169 ? 6.293 3.723 14.099 1.00 67.44 169 GLN A C 1
ATOM 1365 O O . GLN A 1 169 ? 7.160 3.837 14.960 1.00 67.44 169 GLN A O 1
ATOM 1370 N N . ASN A 1 170 ? 4.992 3.672 14.399 1.00 63.56 170 ASN A N 1
ATOM 1371 C CA . ASN A 1 170 ? 4.437 3.881 15.737 1.00 63.56 170 ASN A CA 1
ATOM 1372 C C . ASN A 1 170 ? 4.222 2.582 16.539 1.00 63.56 170 ASN A C 1
ATOM 1374 O O . ASN A 1 170 ? 3.533 2.600 17.554 1.00 63.56 170 ASN A O 1
ATOM 1378 N N . GLN A 1 171 ? 4.761 1.443 16.083 1.00 68.75 171 GLN A N 1
ATOM 1379 C CA . GLN A 1 171 ? 4.614 0.128 16.731 1.00 68.75 171 GLN A CA 1
ATOM 1380 C C . GLN A 1 171 ? 3.155 -0.308 17.006 1.00 68.75 171 GLN A C 1
ATOM 1382 O O . GLN A 1 171 ? 2.882 -1.075 17.932 1.00 68.75 171 GLN A O 1
ATOM 1387 N N . GLY A 1 172 ? 2.204 0.136 16.177 1.00 75.50 172 GLY A N 1
ATOM 1388 C CA . GLY A 1 172 ? 0.776 -0.134 16.364 1.00 75.50 172 GLY A CA 1
ATOM 1389 C C . GLY A 1 172 ? 0.355 -1.602 16.179 1.00 75.50 172 GLY A C 1
ATOM 1390 O O . GLY A 1 172 ? 1.160 -2.498 15.909 1.00 75.50 172 GLY A O 1
ATOM 1391 N N . THR A 1 173 ? -0.953 -1.860 16.279 1.00 85.81 173 THR A N 1
ATOM 1392 C CA . THR A 1 173 ? -1.545 -3.206 16.117 1.00 85.81 173 THR A CA 1
ATOM 1393 C C . THR A 1 173 ? -1.589 -3.692 14.666 1.00 85.81 173 THR A C 1
ATOM 1395 O O . THR A 1 173 ? -1.805 -4.873 14.419 1.00 85.81 173 THR A O 1
ATOM 1398 N N . LEU A 1 174 ? -1.332 -2.814 13.696 1.00 88.31 174 LEU A N 1
ATOM 1399 C CA . LEU A 1 174 ? -1.251 -3.154 12.272 1.00 88.31 174 LEU A CA 1
ATOM 1400 C C . LEU A 1 174 ? 0.112 -3.738 11.859 1.00 88.31 174 LEU A C 1
ATOM 1402 O O . LEU A 1 174 ? 0.364 -3.933 10.676 1.00 88.31 174 LEU A O 1
ATOM 1406 N N . ARG A 1 175 ? 1.011 -4.025 12.806 1.00 89.38 175 ARG A N 1
ATOM 1407 C CA . ARG A 1 175 ? 2.306 -4.647 12.499 1.00 89.38 175 ARG A CA 1
ATOM 1408 C C . ARG A 1 175 ? 2.134 -6.050 11.901 1.00 89.38 175 ARG A C 1
ATOM 1410 O O . ARG A 1 175 ? 1.354 -6.828 12.451 1.00 89.38 175 ARG A O 1
ATOM 1417 N N . PRO A 1 176 ? 2.880 -6.418 10.840 1.00 92.38 176 PRO A N 1
ATOM 1418 C CA . PRO A 1 176 ? 2.903 -7.788 10.357 1.00 92.38 176 PRO A CA 1
ATOM 1419 C C . PRO A 1 176 ? 3.481 -8.741 11.396 1.00 92.38 176 PRO A C 1
ATOM 1421 O O . PRO A 1 176 ? 4.526 -8.469 11.996 1.00 92.38 176 PRO A O 1
ATOM 1424 N N . ILE A 1 177 ? 2.858 -9.903 11.562 1.00 93.31 177 ILE A N 1
ATOM 1425 C CA . ILE A 1 177 ? 3.255 -10.862 12.599 1.00 93.31 177 ILE A CA 1
ATOM 1426 C C . ILE A 1 177 ? 4.697 -11.362 12.455 1.00 93.31 177 ILE A C 1
ATOM 1428 O O . ILE A 1 177 ? 5.349 -11.618 13.460 1.00 93.31 177 ILE A O 1
ATOM 1432 N N . PHE A 1 178 ? 5.235 -11.445 11.234 1.00 91.81 178 PHE A N 1
ATOM 1433 C CA . PHE A 1 178 ? 6.607 -11.904 10.987 1.00 91.81 178 PHE A CA 1
ATOM 1434 C C . PHE A 1 178 ? 7.673 -10.878 11.392 1.00 91.81 178 PHE A C 1
ATOM 1436 O O . PHE A 1 178 ? 8.844 -11.233 11.491 1.00 91.81 178 PHE A O 1
ATOM 1443 N N . THR A 1 179 ? 7.289 -9.621 11.642 1.00 90.00 179 THR A N 1
ATOM 1444 C CA . THR A 1 179 ? 8.207 -8.612 12.196 1.00 90.00 179 THR A CA 1
ATOM 1445 C C . THR A 1 179 ? 8.369 -8.758 13.709 1.00 90.00 179 THR A C 1
ATOM 1447 O O . THR A 1 179 ? 9.430 -8.450 14.241 1.00 90.00 179 THR A O 1
ATOM 1450 N N . VAL A 1 180 ? 7.344 -9.273 14.397 1.00 91.19 180 VAL A N 1
ATOM 1451 C CA . VAL A 1 180 ? 7.374 -9.557 15.842 1.00 91.19 180 VAL A CA 1
ATOM 1452 C C . VAL A 1 180 ? 7.870 -10.978 16.112 1.00 91.19 180 VAL A C 1
ATOM 1454 O O . VAL A 1 180 ? 8.652 -11.209 17.029 1.00 91.19 180 VAL A O 1
ATOM 1457 N N . PHE A 1 181 ? 7.460 -11.931 15.277 1.00 94.19 181 PHE A N 1
ATOM 1458 C CA . PHE A 1 181 ? 7.824 -13.340 15.361 1.00 94.19 181 PHE A CA 1
ATOM 1459 C C . PHE A 1 181 ? 8.552 -13.772 14.080 1.00 94.19 181 PHE A C 1
ATOM 1461 O O . PHE A 1 181 ? 7.937 -14.384 13.208 1.00 94.19 181 PHE A O 1
ATOM 1468 N N . PRO A 1 182 ? 9.860 -13.492 13.932 1.00 91.88 182 PRO A N 1
ATOM 1469 C CA . PRO A 1 182 ? 10.608 -13.790 12.703 1.00 91.88 182 PRO A CA 1
ATOM 1470 C C . PRO A 1 182 ? 10.841 -15.292 12.465 1.00 91.88 182 PRO A C 1
ATOM 1472 O O . PRO A 1 182 ? 11.255 -15.713 11.383 1.00 91.88 182 PRO A O 1
ATOM 1475 N N . GLU A 1 183 ? 10.569 -16.138 13.459 1.00 94.75 183 GLU A N 1
ATOM 1476 C CA . GLU A 1 183 ? 10.691 -17.589 13.351 1.00 94.75 183 GLU A CA 1
ATOM 1477 C C . GLU A 1 183 ? 9.621 -18.176 12.424 1.00 94.75 183 GLU A C 1
ATOM 1479 O O . GLU A 1 183 ? 8.429 -18.165 12.736 1.00 94.75 183 GLU A O 1
ATOM 1484 N N . LYS A 1 184 ? 10.048 -18.792 11.310 1.00 95.12 184 LYS A N 1
ATOM 1485 C CA . LYS A 1 184 ? 9.157 -19.484 10.351 1.00 95.12 184 LYS A CA 1
ATOM 1486 C C . LYS A 1 184 ? 8.250 -20.519 11.013 1.00 95.12 184 LYS A C 1
ATOM 1488 O O . LYS A 1 184 ? 7.132 -20.749 10.562 1.00 95.12 184 LYS A O 1
ATOM 1493 N N . SER A 1 185 ? 8.738 -21.150 12.078 1.00 95.12 185 SER A N 1
ATOM 1494 C CA . SER A 1 185 ? 8.009 -22.147 12.862 1.00 95.12 185 SER A CA 1
ATOM 1495 C C . SER A 1 185 ? 6.865 -21.555 13.700 1.00 95.12 185 SER A C 1
ATOM 1497 O O . SER A 1 185 ? 6.053 -22.336 14.201 1.00 95.12 185 SER A O 1
ATOM 1499 N N . ILE A 1 186 ? 6.814 -20.224 13.841 1.00 96.50 186 ILE A N 1
ATOM 1500 C CA . ILE A 1 186 ? 5.764 -19.444 14.506 1.00 96.50 186 ILE A CA 1
ATOM 1501 C C . ILE A 1 186 ? 4.892 -18.751 13.461 1.00 96.50 186 ILE A C 1
ATOM 1503 O O . ILE A 1 186 ? 3.700 -19.036 13.389 1.00 96.50 186 ILE A O 1
ATOM 1507 N N . TYR A 1 187 ? 5.462 -17.884 12.616 1.00 95.19 187 TYR A N 1
ATOM 1508 C CA . TYR A 1 187 ? 4.625 -17.034 11.768 1.00 95.19 187 TYR A CA 1
ATOM 1509 C C . TYR A 1 187 ? 3.921 -17.797 10.639 1.00 95.19 187 TYR A C 1
ATOM 1511 O O . TYR A 1 187 ? 2.812 -17.423 10.281 1.00 95.19 187 TYR A O 1
ATOM 1519 N N . TYR A 1 188 ? 4.484 -18.881 10.081 1.00 95.31 188 TYR A N 1
ATOM 1520 C CA . TYR A 1 188 ? 3.772 -19.635 9.036 1.00 95.31 188 TYR A CA 1
ATOM 1521 C C . TYR A 1 188 ? 2.481 -20.301 9.535 1.00 95.31 188 TYR A C 1
ATOM 1523 O O . TYR A 1 188 ? 1.484 -20.212 8.819 1.00 95.31 188 TYR A O 1
ATOM 1531 N N . PRO A 1 189 ? 2.453 -20.979 10.702 1.00 96.62 189 PRO A N 1
ATOM 1532 C CA . PRO A 1 189 ? 1.202 -21.415 11.320 1.00 96.62 189 PRO A CA 1
ATOM 1533 C C . PRO A 1 189 ? 0.168 -20.296 11.472 1.00 96.62 189 PRO A C 1
ATOM 1535 O O . PRO A 1 189 ? -0.980 -20.494 11.097 1.00 96.62 189 PRO A O 1
ATOM 1538 N N . LEU A 1 190 ? 0.588 -19.121 11.948 1.00 96.50 190 LEU A N 1
ATOM 1539 C CA . LEU A 1 190 ? -0.303 -17.981 12.167 1.00 96.50 190 LEU A CA 1
ATOM 1540 C C . LEU A 1 190 ? -0.864 -17.417 10.850 1.00 96.50 190 LEU A C 1
ATOM 1542 O O . LEU A 1 190 ? -2.072 -17.255 10.731 1.00 96.50 190 LEU A O 1
ATOM 1546 N N . ILE A 1 191 ? -0.021 -17.222 9.826 1.00 94.38 191 ILE A N 1
ATOM 1547 C CA . ILE A 1 191 ? -0.463 -16.784 8.487 1.00 94.38 191 ILE A CA 1
ATOM 1548 C C . ILE A 1 191 ? -1.467 -17.775 7.885 1.00 94.38 191 ILE A C 1
ATOM 1550 O O . ILE A 1 191 ? -2.437 -17.370 7.255 1.00 94.38 191 ILE A O 1
ATOM 1554 N N . ARG A 1 192 ? -1.245 -19.085 8.064 1.00 93.88 192 ARG A N 1
ATOM 1555 C CA . ARG A 1 192 ? -2.172 -20.129 7.585 1.00 93.88 192 ARG A CA 1
ATOM 1556 C C . ARG A 1 192 ? -3.510 -20.136 8.318 1.00 93.88 192 ARG A C 1
ATOM 1558 O O . ARG A 1 192 ? -4.449 -20.734 7.811 1.00 93.88 192 ARG A O 1
ATOM 1565 N N . TYR A 1 193 ? -3.557 -19.532 9.497 1.00 94.25 193 TYR A N 1
ATOM 1566 C CA . TYR A 1 193 ? -4.767 -19.301 10.274 1.00 94.25 193 TYR A CA 1
ATOM 1567 C C . TYR A 1 193 ? -5.348 -17.899 10.003 1.00 94.25 193 TYR A C 1
ATOM 1569 O O . TYR A 1 193 ? -6.100 -17.369 10.808 1.00 94.25 193 TYR A O 1
ATOM 1577 N N . ASP A 1 194 ? -4.953 -17.264 8.893 1.00 91.56 194 ASP A N 1
ATOM 1578 C CA . ASP A 1 194 ? -5.360 -15.916 8.482 1.00 91.56 194 ASP A CA 1
ATOM 1579 C C . ASP A 1 194 ? -4.990 -14.786 9.461 1.00 91.56 194 ASP A C 1
ATOM 1581 O O . ASP A 1 194 ? -5.476 -13.659 9.345 1.00 91.56 194 ASP A O 1
ATOM 1585 N N . CYS A 1 195 ? -4.043 -15.033 10.369 1.00 93.75 195 CYS A N 1
ATOM 1586 C CA . CYS A 1 195 ? -3.440 -13.990 11.189 1.00 93.75 195 CYS A CA 1
ATOM 1587 C C . CYS A 1 195 ? -2.232 -13.395 10.460 1.00 93.75 195 CYS A C 1
ATOM 1589 O O . CYS A 1 195 ? -1.138 -13.959 10.487 1.00 93.75 195 CYS A O 1
ATOM 1591 N N . TRP A 1 196 ? -2.413 -12.242 9.819 1.00 93.69 196 TRP A N 1
ATOM 1592 C CA . TRP A 1 196 ? -1.340 -11.542 9.102 1.00 93.69 196 TRP A CA 1
ATOM 1593 C C . TRP A 1 196 ? -0.754 -10.397 9.923 1.00 93.69 196 TRP A C 1
ATOM 1595 O O . TRP A 1 196 ? 0.442 -10.108 9.824 1.00 93.69 196 TRP A O 1
ATOM 1605 N N . LEU A 1 197 ? -1.585 -9.767 10.751 1.00 93.69 197 LEU A N 1
ATOM 1606 C CA . LEU A 1 197 ? -1.251 -8.610 11.570 1.00 93.69 197 LEU A CA 1
ATOM 1607 C C . LEU A 1 197 ? -1.428 -8.916 13.062 1.00 93.69 197 LEU A C 1
ATOM 1609 O O . LEU A 1 197 ? -2.159 -9.828 13.445 1.00 93.69 197 LEU A O 1
ATOM 1613 N N . ILE A 1 198 ? -0.795 -8.123 13.929 1.00 92.94 198 ILE A N 1
ATOM 1614 C CA . ILE A 1 198 ? -0.936 -8.271 15.387 1.00 92.94 198 ILE A CA 1
ATOM 1615 C C . ILE A 1 198 ? -2.398 -8.113 15.827 1.00 92.94 198 ILE A C 1
ATOM 1617 O O . ILE A 1 198 ? -2.855 -8.870 16.678 1.00 92.94 198 ILE A O 1
ATOM 1621 N N . CYS A 1 199 ? -3.166 -7.202 15.220 1.00 91.88 199 CYS A N 1
ATOM 1622 C CA . CYS A 1 199 ? -4.593 -7.044 15.507 1.00 91.88 199 CYS A CA 1
ATOM 1623 C C . CYS A 1 199 ? -5.410 -8.315 15.247 1.00 91.88 199 CYS A C 1
ATOM 1625 O O . CYS A 1 199 ? -6.401 -8.526 15.938 1.00 91.88 199 CYS A O 1
ATOM 1627 N N . ASP A 1 200 ? -4.992 -9.162 14.300 1.00 93.25 200 ASP A N 1
ATOM 1628 C CA . ASP A 1 200 ? -5.675 -10.425 14.008 1.00 93.25 200 ASP A CA 1
ATOM 1629 C C . ASP A 1 200 ? -5.475 -11.426 15.149 1.00 93.25 200 ASP A C 1
ATOM 1631 O O . ASP A 1 200 ? -6.410 -12.114 15.534 1.00 93.25 200 ASP A O 1
ATOM 1635 N N . LEU A 1 201 ? -4.274 -11.466 15.739 1.00 93.06 201 LEU A N 1
ATOM 1636 C CA . LEU A 1 201 ? -3.997 -12.296 16.917 1.00 93.06 201 LEU A CA 1
ATOM 1637 C C . LEU A 1 201 ? -4.710 -11.774 18.161 1.00 93.06 201 LEU A C 1
ATOM 1639 O O . LEU A 1 201 ? -5.226 -12.555 18.948 1.00 93.06 201 LEU A O 1
ATOM 1643 N N . LEU A 1 202 ? -4.737 -10.453 18.346 1.00 92.88 202 LEU A N 1
ATOM 1644 C CA . LEU A 1 202 ? -5.408 -9.829 19.488 1.00 92.88 202 LEU A CA 1
ATOM 1645 C C . LEU A 1 202 ? -6.934 -9.952 19.415 1.00 92.88 202 LEU A C 1
ATOM 1647 O O . LEU A 1 202 ? -7.595 -9.786 20.438 1.00 92.88 202 LEU A O 1
ATOM 1651 N N . ALA A 1 203 ? -7.480 -10.239 18.231 1.00 92.06 203 ALA A N 1
ATOM 1652 C CA . ALA A 1 203 ? -8.890 -10.555 18.037 1.00 92.06 203 ALA A CA 1
ATOM 1653 C C . ALA A 1 203 ? -9.272 -11.961 18.515 1.00 92.06 203 ALA A C 1
ATOM 1655 O O . ALA A 1 203 ? -10.461 -12.231 18.640 1.00 92.06 203 ALA A O 1
ATOM 1656 N N . LEU A 1 204 ? -8.288 -12.832 18.757 1.00 92.81 204 LEU A N 1
ATOM 1657 C CA . LEU A 1 204 ? -8.488 -14.183 19.265 1.00 92.81 204 LEU A CA 1
ATOM 1658 C C . LEU A 1 204 ? -8.363 -14.212 20.791 1.00 92.81 204 LEU A C 1
ATOM 1660 O O . LEU A 1 204 ? -7.585 -13.465 21.395 1.00 92.81 204 LEU A O 1
ATOM 1664 N N . SER A 1 205 ? -9.082 -15.136 21.418 1.00 93.56 205 SER A N 1
ATOM 1665 C CA . SER A 1 205 ? -8.856 -15.524 22.803 1.00 93.56 205 SER A CA 1
ATOM 1666 C C . SER A 1 205 ? -7.542 -16.304 22.930 1.00 93.56 205 SER A C 1
ATOM 1668 O O . SER A 1 205 ? -7.019 -16.881 21.971 1.00 93.56 205 SER A O 1
ATOM 1670 N N . LYS A 1 206 ? -6.988 -16.365 24.145 1.00 94.50 206 LYS A N 1
ATOM 1671 C CA . LYS A 1 206 ? -5.772 -17.153 24.401 1.00 94.50 206 LYS A CA 1
ATOM 1672 C C . LYS A 1 206 ? -5.998 -18.638 24.106 1.00 94.50 206 LYS A C 1
ATOM 1674 O O . LYS A 1 206 ? -5.108 -19.306 23.583 1.00 94.50 206 LYS A O 1
ATOM 1679 N N . GLU A 1 207 ? -7.193 -19.136 24.405 1.00 94.12 207 GLU A N 1
ATOM 1680 C CA . GLU A 1 207 ? -7.633 -20.500 24.126 1.00 94.12 207 GLU A CA 1
ATOM 1681 C C . GLU A 1 207 ? -7.680 -20.759 22.617 1.00 94.12 207 GLU A C 1
ATOM 1683 O O . GLU A 1 207 ? -7.130 -21.762 22.165 1.00 94.12 207 GLU A O 1
ATOM 1688 N N . GLU A 1 208 ? -8.233 -19.841 21.822 1.00 94.94 208 GLU A N 1
ATOM 1689 C CA . GLU A 1 208 ? -8.241 -19.954 20.356 1.00 94.94 208 GLU A CA 1
ATOM 1690 C C . GLU A 1 208 ? -6.814 -20.018 19.786 1.00 94.94 208 GLU A C 1
ATOM 1692 O O . GLU A 1 208 ? -6.520 -20.848 18.924 1.00 94.94 208 GLU A O 1
ATOM 1697 N N . ILE A 1 209 ? -5.877 -19.236 20.334 1.00 94.69 209 ILE A N 1
ATOM 1698 C CA . ILE A 1 209 ? -4.460 -19.279 19.928 1.00 94.69 209 ILE A CA 1
ATOM 1699 C C . ILE A 1 209 ? -3.822 -20.641 20.250 1.00 94.69 209 ILE A C 1
ATOM 1701 O O . ILE A 1 209 ? -2.977 -21.130 19.494 1.00 94.69 209 ILE A O 1
ATOM 1705 N N . THR A 1 210 ? -4.221 -21.294 21.348 1.00 93.69 210 THR A N 1
ATOM 1706 C CA . THR A 1 210 ? -3.731 -22.648 21.687 1.00 93.69 210 THR A CA 1
ATOM 1707 C C . THR A 1 210 ? -4.189 -23.716 20.702 1.00 93.69 210 THR A C 1
ATOM 1709 O O . THR A 1 210 ? -3.510 -24.731 20.544 1.00 93.69 210 THR A O 1
ATOM 1712 N N . GLN A 1 211 ? -5.290 -23.463 19.996 1.00 95.06 211 GLN A N 1
ATOM 1713 C CA . GLN A 1 211 ? -5.863 -24.374 19.013 1.00 95.06 211 GLN A CA 1
ATOM 1714 C C . GLN A 1 211 ? -5.303 -24.163 17.600 1.00 95.06 211 GLN A C 1
ATOM 1716 O O . GLN A 1 211 ? -5.584 -24.976 16.717 1.00 95.06 211 GLN A O 1
ATOM 1721 N N . ILE A 1 212 ? -4.467 -23.136 17.374 1.00 96.00 212 ILE A N 1
ATOM 1722 C CA . ILE A 1 212 ? -3.866 -22.882 16.059 1.00 96.00 212 ILE A CA 1
ATOM 1723 C C . ILE A 1 212 ? -3.018 -24.091 15.628 1.00 96.00 212 ILE A C 1
ATOM 1725 O O . ILE A 1 212 ? -2.004 -24.419 16.268 1.00 96.00 212 ILE A O 1
ATOM 1729 N N . PRO A 1 213 ? -3.367 -24.747 14.504 1.00 94.25 213 PRO A N 1
ATOM 1730 C CA . PRO A 1 213 ? -2.666 -25.941 14.062 1.00 94.25 213 PRO A CA 1
ATOM 1731 C C . PRO A 1 213 ? -1.173 -25.687 13.834 1.00 94.25 213 PRO A C 1
ATOM 1733 O O . PRO A 1 213 ? -0.777 -24.717 13.191 1.00 94.25 213 PRO A O 1
ATOM 1736 N N . ARG A 1 214 ? -0.327 -26.628 14.278 1.00 93.69 214 ARG A N 1
ATOM 1737 C CA . ARG A 1 214 ? 1.139 -26.651 14.050 1.00 93.69 214 ARG A CA 1
ATOM 1738 C C . ARG A 1 214 ? 1.949 -25.565 14.781 1.00 93.69 214 ARG A C 1
ATOM 1740 O O . ARG A 1 214 ? 3.173 -25.542 14.627 1.00 93.69 214 ARG A O 1
ATOM 1747 N N . LEU A 1 215 ? 1.322 -24.710 15.592 1.00 94.06 215 LEU A N 1
ATOM 1748 C CA . LEU A 1 215 ? 2.041 -23.746 16.430 1.00 94.06 215 LEU A CA 1
ATOM 1749 C C . LEU A 1 215 ? 2.721 -24.469 17.607 1.00 94.06 215 LEU A C 1
ATOM 1751 O O . LEU A 1 215 ? 3.953 -24.452 17.720 1.00 94.06 215 LEU A O 1
ATOM 1755 N N . GLY A 1 216 ? 1.926 -25.230 18.364 1.00 93.00 216 GLY A N 1
ATOM 1756 C CA . GLY A 1 216 ? 2.349 -26.055 19.497 1.00 93.00 216 GLY A CA 1
ATOM 1757 C C . GLY A 1 216 ? 2.493 -25.261 20.808 1.00 93.00 216 GLY A C 1
ATOM 1758 O O . GLY A 1 216 ? 2.769 -24.062 20.761 1.00 93.00 216 GLY A O 1
ATOM 1759 N N . PRO A 1 217 ? 2.378 -25.911 21.985 1.00 94.06 217 PRO A N 1
ATOM 1760 C CA . PRO A 1 217 ? 2.187 -25.218 23.267 1.00 94.06 217 PRO A CA 1
ATOM 1761 C C . PRO A 1 217 ? 3.290 -24.217 23.626 1.00 94.06 217 PRO A C 1
ATOM 1763 O O . PRO A 1 217 ? 3.004 -23.095 24.032 1.00 94.06 217 PRO A O 1
ATOM 1766 N N . SER A 1 218 ? 4.558 -24.592 23.425 1.00 95.50 218 SER A N 1
ATOM 1767 C CA . SER A 1 218 ? 5.704 -23.722 23.730 1.00 95.50 218 SER A CA 1
ATOM 1768 C C . SER A 1 218 ? 5.697 -22.436 22.894 1.00 95.50 218 SER A C 1
ATOM 1770 O O . SER A 1 218 ? 5.931 -21.350 23.423 1.00 95.50 218 SER A O 1
ATOM 1772 N N . LYS A 1 219 ? 5.375 -22.535 21.598 1.00 96.56 219 LYS A N 1
ATOM 1773 C CA . LYS A 1 219 ? 5.324 -21.365 20.713 1.00 96.56 219 LYS A CA 1
ATOM 1774 C C . LYS A 1 219 ? 4.078 -20.528 20.956 1.00 96.56 219 LYS A C 1
ATOM 1776 O O . LYS A 1 219 ? 4.168 -19.310 20.897 1.00 96.56 219 LYS A O 1
ATOM 1781 N N . THR A 1 220 ? 2.949 -21.160 21.270 1.00 96.19 220 THR A N 1
ATOM 1782 C CA . THR A 1 220 ? 1.747 -20.446 21.708 1.00 96.19 220 THR A CA 1
ATOM 1783 C C . THR A 1 220 ? 2.033 -19.618 22.956 1.00 96.19 220 THR A C 1
ATOM 1785 O O . THR A 1 220 ? 1.736 -18.427 22.964 1.00 96.19 220 THR A O 1
ATOM 1788 N N . HIS A 1 221 ? 2.666 -20.213 23.974 1.00 96.06 221 HIS A N 1
ATOM 1789 C CA . HIS A 1 221 ? 3.041 -19.487 25.184 1.00 96.06 221 HIS A CA 1
ATOM 1790 C C . HIS A 1 221 ? 3.920 -18.280 24.847 1.00 96.06 221 HIS A C 1
ATOM 1792 O O . HIS A 1 221 ? 3.583 -17.170 25.233 1.00 96.06 221 HIS A O 1
ATOM 1798 N N . LYS A 1 222 ? 4.957 -18.474 24.021 1.00 96.56 222 LYS A N 1
ATOM 1799 C CA . LYS A 1 222 ? 5.824 -17.389 23.543 1.00 96.56 222 LYS A CA 1
ATOM 1800 C C . LYS A 1 222 ? 5.061 -16.277 22.817 1.00 96.56 222 LYS A C 1
ATOM 1802 O O . LYS A 1 222 ? 5.355 -15.108 23.045 1.00 96.56 222 LYS A O 1
ATOM 1807 N N . VAL A 1 223 ? 4.109 -16.612 21.942 1.00 96.62 223 VAL A N 1
ATOM 1808 C CA . VAL A 1 223 ? 3.279 -15.615 21.240 1.00 96.62 223 VAL A CA 1
ATOM 1809 C C . VAL A 1 223 ? 2.471 -14.792 22.237 1.00 96.62 223 VAL A C 1
ATOM 1811 O O . VAL A 1 223 ? 2.489 -13.566 22.164 1.00 96.62 223 VAL A O 1
ATOM 1814 N N . ILE A 1 224 ? 1.800 -15.456 23.180 1.00 96.38 224 ILE A N 1
ATOM 1815 C CA . ILE A 1 224 ? 0.964 -14.793 24.184 1.00 96.38 224 ILE A CA 1
ATOM 1816 C C . ILE A 1 224 ? 1.819 -13.891 25.076 1.00 96.38 224 ILE A C 1
ATOM 1818 O O . ILE A 1 224 ? 1.544 -12.696 25.152 1.00 96.38 224 ILE A O 1
ATOM 1822 N N . THR A 1 225 ? 2.885 -14.422 25.680 1.00 96.19 225 THR A N 1
ATOM 1823 C CA . THR A 1 225 ? 3.728 -13.656 26.609 1.00 96.19 225 THR A CA 1
ATOM 1824 C C . THR A 1 225 ? 4.382 -12.463 25.928 1.00 96.19 225 THR A C 1
ATOM 1826 O O . THR A 1 225 ? 4.341 -11.369 26.472 1.00 96.19 225 THR A O 1
ATOM 1829 N N . THR A 1 226 ? 4.889 -12.629 24.701 1.00 95.62 226 THR A N 1
ATOM 1830 C CA . THR A 1 226 ? 5.516 -11.528 23.951 1.00 95.62 226 THR A CA 1
ATOM 1831 C C . THR A 1 226 ? 4.531 -10.382 23.701 1.00 95.62 226 THR A C 1
ATOM 1833 O O . THR A 1 226 ? 4.914 -9.216 23.758 1.00 95.62 226 THR A O 1
ATOM 1836 N N . LEU A 1 227 ? 3.261 -10.682 23.401 1.00 93.94 227 LEU A N 1
ATOM 1837 C CA . LEU A 1 227 ? 2.249 -9.645 23.171 1.00 93.94 227 LEU A CA 1
ATOM 1838 C C . LEU A 1 227 ? 1.835 -8.946 24.472 1.00 93.94 227 LEU A C 1
ATOM 1840 O O . LEU A 1 227 ? 1.656 -7.729 24.468 1.00 93.94 227 LEU A O 1
ATOM 1844 N N . GLU A 1 228 ? 1.730 -9.682 25.578 1.00 94.19 228 GLU A N 1
ATOM 1845 C CA . GLU A 1 228 ? 1.425 -9.105 26.895 1.00 94.19 228 GLU A CA 1
ATOM 1846 C C . GLU A 1 228 ? 2.574 -8.242 27.428 1.00 94.19 228 GLU A C 1
ATOM 1848 O O . GLU A 1 228 ? 2.333 -7.151 27.940 1.00 94.19 228 GLU A O 1
ATOM 1853 N N . GLU A 1 229 ? 3.824 -8.670 27.239 1.00 94.62 229 GLU A N 1
ATOM 1854 C CA . GLU A 1 229 ? 5.025 -7.890 27.571 1.00 94.62 229 GLU A CA 1
ATOM 1855 C C . GLU A 1 229 ? 5.116 -6.593 26.756 1.00 94.62 229 GLU A C 1
ATOM 1857 O O . GLU A 1 229 ? 5.632 -5.586 27.237 1.00 94.62 229 GLU A O 1
ATOM 1862 N N . GLN A 1 230 ? 4.562 -6.584 25.539 1.00 91.31 230 GLN A N 1
ATOM 1863 C CA . GLN A 1 230 ? 4.403 -5.377 24.721 1.00 91.31 230 GLN A CA 1
ATOM 1864 C C . GLN A 1 230 ? 3.184 -4.523 25.118 1.00 91.31 230 GLN A C 1
ATOM 1866 O O . GLN A 1 230 ? 2.904 -3.516 24.468 1.00 91.31 230 GLN A O 1
ATOM 1871 N N . GLY A 1 231 ? 2.460 -4.901 26.174 1.00 90.38 231 GLY A N 1
ATOM 1872 C CA . GLY A 1 231 ? 1.328 -4.151 26.715 1.00 90.38 231 GLY A CA 1
ATOM 1873 C C . GLY A 1 231 ? 0.007 -4.369 25.979 1.00 90.38 231 GLY A C 1
ATOM 1874 O O . GLY A 1 231 ? -0.930 -3.592 26.174 1.00 90.38 231 GLY A O 1
ATOM 1875 N N . PHE A 1 232 ? -0.099 -5.393 25.128 1.00 90.75 232 PHE A N 1
ATOM 1876 C CA . PHE A 1 232 ? -1.366 -5.721 24.482 1.00 90.75 232 PHE A CA 1
ATOM 1877 C C . PHE A 1 232 ? -2.254 -6.592 25.366 1.00 90.75 232 PHE A C 1
ATOM 1879 O O . PHE A 1 232 ? -1.798 -7.423 26.145 1.00 90.75 232 PHE A O 1
ATOM 1886 N N . SER A 1 233 ? -3.561 -6.428 25.185 1.00 88.62 233 SER A N 1
ATOM 1887 C CA . SER A 1 233 ? -4.590 -7.261 25.808 1.00 88.62 233 SER A CA 1
ATOM 1888 C C . SER A 1 233 ? -5.426 -7.938 24.727 1.00 88.62 233 SER A C 1
ATOM 1890 O O . SER A 1 233 ? -5.918 -7.273 23.815 1.00 88.62 233 SER A O 1
ATOM 1892 N N . PHE A 1 234 ? -5.599 -9.251 24.840 1.00 88.81 234 PHE A N 1
ATOM 1893 C CA . PHE A 1 234 ? -6.437 -10.045 23.938 1.00 88.81 234 PHE A CA 1
ATOM 1894 C C . PHE A 1 234 ? -7.920 -9.696 24.096 1.00 88.81 234 PHE A C 1
ATOM 1896 O O . PHE A 1 234 ? -8.345 -9.246 25.161 1.00 88.81 234 PHE A O 1
ATOM 1903 N N . MET A 1 235 ? -8.703 -9.897 23.034 1.00 85.62 235 MET A N 1
ATOM 1904 C CA . MET A 1 235 ? -10.147 -9.618 22.967 1.00 85.62 235 MET A CA 1
ATOM 1905 C C . MET A 1 235 ? -10.537 -8.161 23.266 1.00 85.62 235 MET A C 1
ATOM 1907 O O . MET A 1 235 ? -11.704 -7.848 23.502 1.00 85.62 235 MET A O 1
ATOM 1911 N N . ASN A 1 236 ? -9.578 -7.234 23.240 1.00 83.00 236 ASN A N 1
ATOM 1912 C CA . ASN A 1 236 ? -9.854 -5.820 23.435 1.00 83.00 236 ASN A CA 1
ATOM 1913 C C . ASN A 1 236 ? -10.275 -5.186 22.105 1.00 83.00 236 ASN A C 1
ATOM 1915 O O . ASN A 1 236 ? -9.476 -5.039 21.176 1.00 83.00 236 ASN A O 1
ATOM 1919 N N . THR A 1 237 ? -11.533 -4.752 22.040 1.00 77.31 237 THR A N 1
ATOM 1920 C CA . THR A 1 237 ? -12.145 -4.158 20.843 1.00 77.31 237 THR A CA 1
ATOM 1921 C C . THR A 1 237 ? -11.398 -2.932 20.320 1.00 77.31 237 THR A C 1
ATOM 1923 O O . THR A 1 237 ? -11.457 -2.651 19.126 1.00 77.31 237 THR A O 1
ATOM 1926 N N . LYS A 1 238 ? -10.620 -2.237 21.166 1.00 76.31 238 LYS A N 1
ATOM 1927 C CA . LYS A 1 238 ? -9.767 -1.109 20.752 1.00 76.31 238 LYS A CA 1
ATOM 1928 C C . LYS A 1 238 ? -8.671 -1.511 19.761 1.00 76.31 238 LYS A C 1
ATOM 1930 O O . LYS A 1 238 ? -8.215 -0.665 18.991 1.00 76.31 238 LYS A O 1
ATOM 1935 N N . TYR A 1 239 ? -8.232 -2.769 19.792 1.00 74.88 239 TYR A N 1
ATOM 1936 C CA . TYR A 1 239 ? -7.172 -3.281 18.922 1.00 74.88 239 TYR A CA 1
ATOM 1937 C C . TYR A 1 239 ? -7.695 -3.882 17.623 1.00 74.88 239 TYR A C 1
ATOM 1939 O O . TYR A 1 239 ? -6.908 -4.055 16.690 1.00 74.88 239 TYR A O 1
ATOM 1947 N N . LEU A 1 240 ? -9.002 -4.145 17.540 1.00 75.81 240 LEU A N 1
ATOM 1948 C CA . LEU A 1 240 ? -9.642 -4.622 16.325 1.00 75.81 240 LEU A CA 1
ATOM 1949 C C . LEU A 1 240 ? -9.565 -3.536 15.251 1.00 75.81 240 LEU A C 1
ATOM 1951 O O . LEU A 1 240 ? -9.973 -2.388 15.447 1.00 75.81 240 LEU A O 1
ATOM 1955 N N . LYS A 1 241 ? -9.012 -3.906 14.098 1.00 78.19 241 LYS A N 1
ATOM 1956 C CA . LYS A 1 241 ? -8.882 -3.027 12.940 1.00 78.19 241 LYS A CA 1
ATOM 1957 C C . LYS A 1 241 ? -9.479 -3.721 11.733 1.00 78.19 241 LYS A C 1
ATOM 1959 O O . LYS A 1 241 ? -9.001 -4.771 11.312 1.00 78.19 241 LYS A O 1
ATOM 1964 N N . ASN A 1 242 ? -10.520 -3.115 11.174 1.00 78.00 242 ASN A N 1
ATOM 1965 C CA . ASN A 1 242 ? -11.135 -3.617 9.959 1.00 78.00 242 ASN A CA 1
ATOM 1966 C C . ASN A 1 242 ? -10.351 -3.118 8.738 1.00 78.00 242 ASN A C 1
ATOM 1968 O O . ASN A 1 242 ? -10.626 -2.045 8.204 1.00 78.00 242 ASN A O 1
ATOM 1972 N N . VAL A 1 243 ? -9.334 -3.878 8.330 1.00 86.81 243 VAL A N 1
ATOM 1973 C CA . VAL A 1 243 ? -8.544 -3.581 7.129 1.00 86.81 243 VAL A CA 1
ATOM 1974 C C . VAL A 1 243 ? -9.368 -3.959 5.897 1.00 86.81 243 VAL A C 1
ATOM 1976 O O . VAL A 1 243 ? -9.487 -5.137 5.565 1.00 86.81 243 VAL A O 1
ATOM 1979 N N . THR A 1 244 ? -9.954 -2.963 5.234 1.00 90.25 244 THR A N 1
ATOM 1980 C CA . THR A 1 244 ? -10.789 -3.141 4.035 1.00 90.25 244 THR A CA 1
ATOM 1981 C C . THR A 1 244 ? -10.404 -2.134 2.964 1.00 90.25 244 THR A C 1
ATOM 1983 O O . THR A 1 244 ? -9.981 -1.024 3.279 1.00 90.25 244 THR A O 1
ATOM 1986 N N . LEU A 1 245 ? -10.570 -2.504 1.691 1.00 92.50 245 LEU A N 1
ATOM 1987 C CA . LEU A 1 245 ? -10.365 -1.586 0.572 1.00 92.50 245 LEU A CA 1
ATOM 1988 C C . LEU A 1 245 ? -11.611 -0.706 0.386 1.00 92.50 245 LEU A C 1
ATOM 1990 O O . LEU A 1 245 ? -12.395 -0.888 -0.543 1.00 92.50 245 LEU A O 1
ATOM 1994 N N . SER A 1 246 ? -11.818 0.213 1.325 1.00 91.12 246 SER A N 1
ATOM 1995 C CA . SER A 1 246 ? -12.953 1.135 1.355 1.00 91.12 246 SER A CA 1
ATOM 1996 C C . SER A 1 246 ? -12.610 2.387 2.162 1.00 91.12 246 SER A C 1
ATOM 1998 O O . SER A 1 246 ? -11.589 2.446 2.851 1.00 91.12 246 SER A O 1
ATOM 2000 N N . LEU A 1 247 ? -13.492 3.385 2.121 1.00 90.56 247 LEU A N 1
ATOM 2001 C CA . LEU A 1 247 ? -13.361 4.563 2.974 1.00 90.56 247 LEU A CA 1
ATOM 2002 C C . LEU A 1 247 ? -13.730 4.293 4.440 1.00 90.56 247 LEU A C 1
ATOM 2004 O O . LEU A 1 247 ? -13.349 5.083 5.302 1.00 90.56 247 LEU A O 1
ATOM 2008 N N . ALA A 1 248 ? -14.371 3.161 4.756 1.00 90.31 248 ALA A N 1
ATOM 2009 C CA . ALA A 1 248 ? -14.644 2.765 6.138 1.00 90.31 248 ALA A CA 1
ATOM 2010 C C . ALA A 1 248 ? -13.370 2.458 6.937 1.00 90.31 248 ALA A C 1
ATOM 2012 O O . ALA A 1 248 ? -13.388 2.504 8.168 1.00 90.31 248 ALA A O 1
ATOM 2013 N N . TYR A 1 249 ? -12.261 2.164 6.250 1.00 90.00 249 TYR A N 1
ATOM 2014 C CA . TYR A 1 249 ? -10.955 1.966 6.875 1.00 90.00 249 TYR A CA 1
ATOM 2015 C C . TYR A 1 249 ? -10.455 3.226 7.604 1.00 90.00 249 TYR A C 1
ATOM 2017 O O . TYR A 1 249 ? -9.841 3.133 8.670 1.00 90.00 249 TYR A O 1
ATOM 2025 N N . PHE A 1 250 ? -10.733 4.409 7.050 1.00 90.44 250 PHE A N 1
ATOM 2026 C CA . PHE A 1 250 ? -10.224 5.676 7.565 1.00 90.44 250 PHE A CA 1
ATOM 2027 C C . PHE A 1 250 ? -11.198 6.280 8.564 1.00 90.44 250 PHE A C 1
ATOM 2029 O O . PHE A 1 250 ? -12.345 6.580 8.229 1.00 90.44 250 PHE A O 1
ATOM 2036 N N . LYS A 1 251 ? -10.729 6.503 9.791 1.00 90.62 251 LYS A N 1
ATOM 2037 C CA . LYS A 1 251 ? -11.519 7.222 10.788 1.00 90.62 251 LYS A CA 1
ATOM 2038 C C . LYS A 1 251 ? -11.610 8.708 10.451 1.00 90.62 251 LYS A C 1
ATOM 2040 O O . LYS A 1 251 ? -10.702 9.250 9.835 1.00 90.62 251 LYS A O 1
ATOM 2045 N N . ILE A 1 252 ? -12.650 9.393 10.918 1.00 91.44 252 ILE A N 1
ATOM 2046 C CA . ILE A 1 252 ? -12.792 10.841 10.690 1.00 91.44 252 ILE A CA 1
ATOM 2047 C C . ILE A 1 252 ? -11.635 11.669 11.263 1.00 91.44 252 ILE A C 1
ATOM 2049 O O . ILE A 1 252 ? -11.346 12.735 10.734 1.00 91.44 252 ILE A O 1
ATOM 2053 N N . GLU A 1 253 ? -10.928 11.178 12.286 1.00 90.56 253 GLU A N 1
ATOM 2054 C CA . GLU A 1 253 ? -9.753 11.852 12.851 1.00 90.56 253 GLU A CA 1
ATOM 2055 C C . GLU A 1 253 ? -8.563 11.921 11.884 1.00 90.56 253 GLU A C 1
ATOM 2057 O O . GLU A 1 253 ? -7.614 12.654 12.144 1.00 90.56 253 GLU A O 1
ATOM 2062 N N . THR A 1 254 ? -8.586 11.186 10.766 1.00 87.56 254 THR A N 1
ATOM 2063 C CA . THR A 1 254 ? -7.585 11.379 9.707 1.00 87.56 254 THR A CA 1
ATOM 2064 C C . THR A 1 254 ? -7.794 12.692 8.956 1.00 87.56 254 THR A C 1
ATOM 2066 O O . THR A 1 254 ? -6.882 13.158 8.276 1.00 87.56 254 THR A O 1
ATOM 2069 N N . LEU A 1 255 ? -8.988 13.287 9.042 1.00 88.62 255 LEU A N 1
ATOM 2070 C CA . LEU A 1 255 ? -9.232 14.641 8.565 1.00 88.62 255 LEU A CA 1
ATOM 2071 C C . LEU A 1 255 ? -8.710 15.614 9.619 1.00 88.62 255 LEU A C 1
ATOM 2073 O O . LEU A 1 255 ? -9.061 15.515 10.793 1.00 88.62 255 LEU A O 1
ATOM 2077 N N . ASN A 1 256 ? -7.895 16.578 9.199 1.00 89.12 256 ASN A N 1
ATOM 2078 C CA . ASN A 1 256 ? -7.315 17.588 10.083 1.00 89.12 256 ASN A CA 1
ATOM 2079 C C . ASN A 1 256 ? -8.351 18.673 10.442 1.00 89.12 256 ASN A C 1
ATOM 2081 O O . ASN A 1 256 ? -8.215 19.837 10.061 1.00 89.12 256 ASN A O 1
ATOM 2085 N N . LEU A 1 257 ? -9.429 18.253 11.103 1.00 92.31 257 LEU A N 1
ATOM 2086 C CA . LEU A 1 257 ? -10.549 19.079 11.540 1.00 92.31 257 LEU A CA 1
ATOM 2087 C C . LEU A 1 257 ? -10.374 19.490 13.003 1.00 92.31 257 LEU A C 1
ATOM 2089 O O . LEU A 1 257 ? -9.720 18.805 13.786 1.00 92.31 257 LEU A O 1
ATOM 2093 N N . GLU A 1 258 ? -11.012 20.595 13.383 1.00 93.56 258 GLU A N 1
ATOM 2094 C CA . GLU A 1 258 ? -11.069 21.021 14.781 1.00 93.56 258 GLU A CA 1
ATOM 2095 C C . GLU A 1 258 ? -11.792 19.987 15.656 1.00 93.56 258 GLU A C 1
ATOM 2097 O O . GLU A 1 258 ? -12.773 19.367 15.235 1.00 93.56 258 GLU A O 1
ATOM 2102 N N . GLU A 1 259 ? -11.351 19.849 16.909 1.00 93.94 259 GLU A N 1
ATOM 2103 C CA . GLU A 1 259 ? -11.894 18.872 17.863 1.00 93.94 259 GLU A CA 1
ATOM 2104 C C . GLU A 1 259 ? -13.408 19.028 18.062 1.00 93.94 259 GLU A C 1
ATOM 2106 O O . GLU A 1 259 ? -14.140 18.041 18.111 1.00 93.94 259 GLU A O 1
ATOM 2111 N N . LYS A 1 260 ? -13.902 20.271 18.086 1.00 93.62 260 LYS A N 1
ATOM 2112 C CA . LYS A 1 260 ? -15.336 20.568 18.175 1.00 93.62 260 LYS A CA 1
ATOM 2113 C C . LYS A 1 260 ? -16.121 19.961 17.005 1.00 93.62 260 LYS A C 1
ATOM 2115 O O . LYS A 1 260 ? -17.170 19.357 17.222 1.00 93.62 260 LYS A O 1
ATOM 2120 N N . THR A 1 261 ? -15.604 20.084 15.784 1.00 93.19 261 THR A N 1
ATOM 2121 C CA . THR A 1 261 ? -16.216 19.515 14.574 1.00 93.19 261 THR A CA 1
ATOM 2122 C C . THR A 1 261 ? -16.161 17.990 14.599 1.00 93.19 261 THR A C 1
ATOM 2124 O O . THR A 1 261 ? -17.155 17.338 14.287 1.00 93.19 261 THR A O 1
ATOM 2127 N N . LEU A 1 262 ? -15.036 17.408 15.030 1.00 94.25 262 LEU A N 1
AT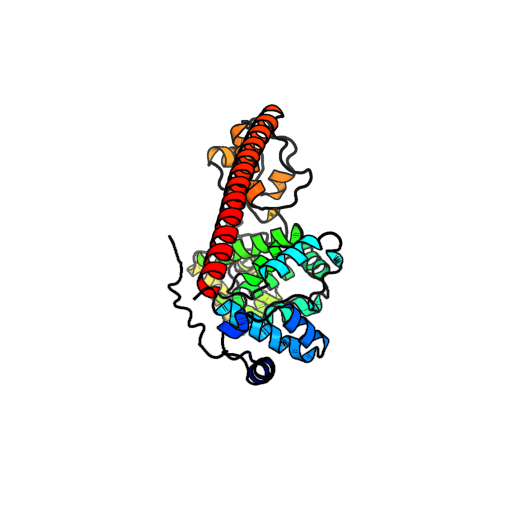OM 2128 C CA . LEU A 1 262 ? -14.901 15.957 15.195 1.00 94.25 262 LEU A CA 1
ATOM 2129 C C . LEU A 1 262 ? -15.895 15.401 16.225 1.00 94.25 262 LEU A C 1
ATOM 2131 O O . LEU A 1 262 ? -16.513 14.369 15.974 1.00 94.25 262 LEU A O 1
ATOM 2135 N N . ASN A 1 263 ? -16.090 16.085 17.353 1.00 94.12 263 ASN A N 1
ATOM 2136 C CA . ASN A 1 263 ? -17.044 15.665 18.380 1.00 94.12 263 ASN A CA 1
ATOM 2137 C C . ASN A 1 263 ? -18.487 15.719 17.866 1.00 94.12 263 ASN A C 1
ATOM 2139 O O . ASN A 1 263 ? -19.211 14.742 18.027 1.00 94.12 263 ASN A O 1
ATOM 2143 N N . LYS A 1 264 ? -18.871 16.772 17.132 1.00 93.44 264 LYS A N 1
ATOM 2144 C CA . LYS A 1 264 ? -20.186 16.836 16.469 1.00 93.44 264 LYS A CA 1
ATOM 2145 C C . LYS A 1 264 ? -20.406 15.707 15.461 1.00 93.44 264 LYS A C 1
ATOM 2147 O O . LYS A 1 264 ? -21.513 15.180 15.361 1.00 93.44 264 LYS A O 1
ATOM 2152 N N . LEU A 1 265 ? -19.378 15.341 14.689 1.00 93.00 265 LEU A N 1
ATOM 2153 C CA . LEU A 1 265 ? -19.458 14.203 13.766 1.00 93.00 265 LEU A CA 1
ATOM 2154 C C . LEU A 1 265 ? -19.726 12.900 14.533 1.00 93.00 265 LEU A C 1
ATOM 2156 O O . LEU A 1 265 ? -20.627 12.152 14.155 1.00 93.00 265 LEU A O 1
ATOM 2160 N N . LYS A 1 266 ? -19.026 12.678 15.652 1.00 93.56 266 LYS A N 1
ATOM 2161 C CA . LYS A 1 266 ? -19.235 11.510 16.526 1.00 93.56 266 LYS A CA 1
ATOM 2162 C C . LYS A 1 266 ? -20.622 11.492 17.166 1.00 93.56 266 LYS A C 1
ATOM 2164 O O . LYS A 1 266 ? -21.240 10.438 17.205 1.00 93.56 266 LYS A O 1
ATOM 2169 N N . GLU A 1 267 ? -21.131 12.640 17.612 1.00 92.31 267 GLU A N 1
ATOM 2170 C CA . GLU A 1 267 ? -22.503 12.794 18.130 1.00 92.31 267 GLU A CA 1
ATOM 2171 C C . GLU A 1 267 ? -23.577 12.472 17.074 1.00 92.31 267 GLU A C 1
ATOM 2173 O O . GLU A 1 267 ? -24.711 12.159 17.419 1.00 92.31 267 GLU A O 1
ATOM 2178 N N . ASN A 1 268 ? -23.221 12.529 15.786 1.00 88.69 268 ASN A N 1
ATOM 2179 C CA . ASN A 1 268 ? -24.079 12.176 14.652 1.00 88.69 268 ASN A CA 1
ATOM 2180 C C . ASN A 1 268 ? -23.846 10.748 14.123 1.00 88.69 268 ASN A C 1
ATOM 2182 O O . ASN A 1 268 ? -24.268 10.448 12.996 1.00 88.69 268 ASN A O 1
ATOM 2186 N N . ASP A 1 269 ? -23.167 9.909 14.911 1.00 90.69 269 ASP A N 1
ATOM 2187 C CA . ASP A 1 269 ? -22.772 8.532 14.596 1.00 90.69 269 ASP A CA 1
ATOM 2188 C C . ASP A 1 269 ? -21.877 8.403 13.349 1.00 90.69 269 ASP A C 1
ATOM 2190 O O . ASP A 1 269 ? -21.907 7.399 12.633 1.00 90.69 269 ASP A O 1
ATOM 2194 N N . ILE A 1 270 ? -21.062 9.426 13.071 1.00 92.06 270 ILE A N 1
ATOM 2195 C CA . ILE A 1 270 ? -20.093 9.427 11.971 1.00 92.06 270 ILE A CA 1
ATOM 2196 C C . ILE A 1 270 ? -18.699 9.184 12.551 1.00 92.06 270 ILE A C 1
ATOM 2198 O O . ILE A 1 270 ? -18.126 10.045 13.215 1.00 92.06 270 ILE A O 1
ATOM 2202 N N . PHE A 1 271 ? -18.132 8.012 12.272 1.00 92.44 271 PHE A N 1
ATOM 2203 C CA . PHE A 1 271 ? -16.837 7.571 12.801 1.00 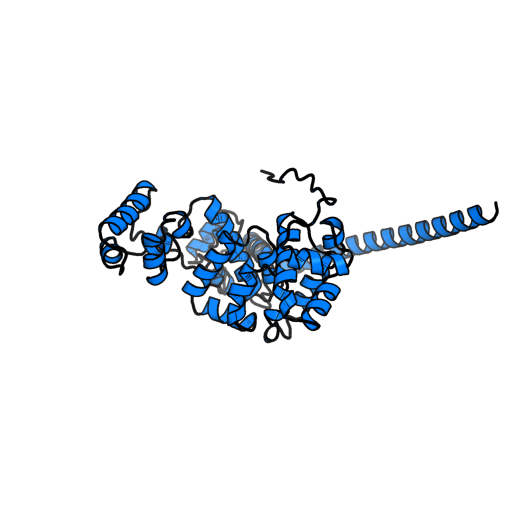92.44 271 PHE A CA 1
ATOM 2204 C C . PHE A 1 271 ? -15.780 7.349 11.715 1.00 92.44 271 PHE A C 1
ATOM 2206 O O . PHE A 1 271 ? -14.586 7.334 12.020 1.00 92.44 271 PHE A O 1
ATOM 2213 N N . ASN A 1 272 ? -16.187 7.185 10.456 1.00 92.81 272 ASN A N 1
ATOM 2214 C CA . ASN A 1 272 ? -15.287 6.962 9.326 1.00 92.81 272 ASN A CA 1
ATOM 2215 C C . ASN A 1 272 ? -15.673 7.784 8.083 1.00 92.81 272 ASN A C 1
ATOM 2217 O O . ASN A 1 272 ? -16.730 8.417 8.034 1.00 92.81 272 ASN A O 1
ATOM 2221 N N . LEU A 1 273 ? -14.786 7.798 7.085 1.00 91.75 273 LEU A N 1
ATOM 2222 C CA . LEU A 1 273 ? -14.975 8.595 5.870 1.00 91.75 273 LEU A CA 1
ATOM 2223 C C . LEU A 1 273 ? -16.123 8.094 4.986 1.00 91.75 273 LEU A C 1
ATOM 2225 O O . LEU A 1 273 ? -16.743 8.898 4.298 1.00 91.75 273 LEU A O 1
ATOM 2229 N N . GLU A 1 274 ? -16.426 6.795 4.999 1.00 90.19 274 GLU A N 1
ATOM 2230 C CA . GLU A 1 274 ? -17.556 6.245 4.241 1.00 90.19 274 GLU A CA 1
ATOM 2231 C C . GLU A 1 274 ? -18.887 6.770 4.788 1.00 90.19 274 GLU A C 1
ATOM 2233 O O . GLU A 1 274 ? -19.656 7.383 4.052 1.00 90.19 274 GLU A O 1
ATOM 2238 N N . GLN A 1 275 ? -19.094 6.664 6.102 1.00 90.88 275 GLN A N 1
ATOM 2239 C CA . GLN A 1 275 ? -20.264 7.213 6.793 1.00 90.88 275 GLN A CA 1
ATOM 2240 C C . GLN A 1 275 ? -20.408 8.721 6.570 1.00 90.88 275 GLN A C 1
ATOM 2242 O O . GLN A 1 275 ? -21.518 9.219 6.390 1.00 90.88 275 GLN A O 1
ATOM 2247 N N . LEU A 1 276 ? -19.287 9.450 6.565 1.00 90.06 276 LEU A N 1
ATOM 2248 C CA . LEU A 1 276 ? -19.279 10.890 6.324 1.00 90.06 276 LEU A CA 1
ATOM 2249 C C . LEU A 1 276 ? -19.786 11.234 4.918 1.00 90.06 276 LEU A C 1
ATOM 2251 O O . LEU A 1 276 ? -20.584 12.155 4.773 1.00 90.06 276 LEU A O 1
ATOM 2255 N N . LEU A 1 277 ? -19.344 10.498 3.896 1.00 85.94 277 LEU A N 1
ATOM 2256 C CA . LEU A 1 277 ? -19.756 10.725 2.507 1.00 85.94 277 LEU A CA 1
ATOM 2257 C C . LEU A 1 277 ? -21.167 10.213 2.197 1.00 85.94 277 LEU A C 1
ATOM 2259 O O . LEU A 1 277 ? -21.803 10.694 1.264 1.00 85.94 277 LEU A O 1
ATOM 2263 N N . GLU A 1 278 ? -21.662 9.231 2.946 1.00 84.00 278 GLU A N 1
ATOM 2264 C CA . GLU A 1 278 ? -23.022 8.704 2.785 1.00 84.00 278 GLU A CA 1
ATOM 2265 C C . GLU A 1 278 ? -24.079 9.521 3.537 1.00 84.00 278 GLU A C 1
ATOM 2267 O O . GLU A 1 278 ? -25.281 9.407 3.260 1.00 84.00 278 GLU A O 1
ATOM 2272 N N . LYS A 1 279 ? -23.656 10.368 4.482 1.00 82.19 279 LYS A N 1
ATOM 2273 C CA . LYS A 1 279 ? -24.562 11.211 5.257 1.00 82.19 279 LYS A CA 1
ATOM 2274 C C . LYS A 1 279 ? -25.250 12.226 4.341 1.00 82.19 279 LYS A C 1
ATOM 2276 O O . LYS A 1 279 ? -24.628 13.082 3.724 1.00 82.19 279 LYS A O 1
ATOM 2281 N N . ARG A 1 280 ? -26.583 12.166 4.309 1.00 70.25 280 ARG A N 1
ATOM 2282 C CA . ARG A 1 280 ? -27.418 13.040 3.465 1.00 70.25 280 ARG A CA 1
ATOM 2283 C C . ARG A 1 280 ? -27.712 14.412 4.073 1.00 70.25 280 ARG A C 1
ATOM 2285 O O . ARG A 1 280 ? -28.142 15.306 3.357 1.00 70.25 280 ARG A O 1
ATOM 2292 N N . SER A 1 281 ? -27.555 14.568 5.388 1.00 71.94 281 SER A N 1
ATOM 2293 C CA . SER A 1 281 ? -27.881 15.808 6.095 1.00 71.94 281 SER A CA 1
ATOM 2294 C C . SER A 1 281 ? -26.936 16.049 7.264 1.00 71.94 281 SER A C 1
ATOM 2296 O O . SER A 1 281 ? -26.674 15.146 8.059 1.00 71.94 281 SER A O 1
ATOM 2298 N N . PHE A 1 282 ? -26.477 17.294 7.363 1.00 77.75 282 PHE A N 1
ATOM 2299 C CA . PHE A 1 282 ? -25.609 17.814 8.416 1.00 77.75 282 PHE A CA 1
ATOM 2300 C C . PHE A 1 282 ? -26.330 18.923 9.175 1.00 77.75 282 PHE A C 1
ATOM 2302 O O . PHE A 1 282 ? -25.818 20.030 9.349 1.00 77.75 282 PHE A O 1
ATOM 2309 N N . ALA A 1 283 ? -27.564 18.639 9.596 1.00 69.00 283 ALA A N 1
ATOM 2310 C CA . ALA A 1 283 ? -28.282 19.531 10.491 1.00 69.00 283 ALA A CA 1
ATOM 2311 C C . ALA A 1 283 ? -27.380 19.882 11.691 1.00 69.00 283 ALA A C 1
ATOM 2313 O O . ALA A 1 283 ? -26.705 19.010 12.236 1.00 69.00 283 ALA A O 1
ATOM 2314 N N . HIS A 1 284 ? -27.359 21.159 12.084 1.00 78.12 284 HIS A N 1
ATOM 2315 C CA . HIS A 1 284 ? -26.583 21.690 13.221 1.00 78.12 284 HIS A CA 1
ATOM 2316 C C . HIS A 1 284 ? -25.064 21.881 13.007 1.00 78.12 284 HIS A C 1
ATOM 2318 O O . HIS A 1 284 ? -24.358 22.288 13.939 1.00 78.12 284 HIS A O 1
ATOM 2324 N N . PHE A 1 285 ? -24.564 21.675 11.786 1.00 84.88 285 PHE A N 1
ATOM 2325 C CA . PHE A 1 285 ? -23.236 22.145 11.379 1.00 84.88 285 PHE A CA 1
ATOM 2326 C C . PHE A 1 285 ? -23.316 23.576 10.841 1.00 84.88 285 PHE A C 1
ATOM 2328 O O . PHE A 1 285 ? -24.300 23.953 10.204 1.00 84.88 285 PHE A O 1
ATOM 2335 N N . THR A 1 286 ? -22.293 24.384 11.108 1.00 84.94 286 THR A N 1
ATOM 2336 C CA . THR A 1 286 ? -22.167 25.714 10.500 1.00 84.94 286 THR A CA 1
ATOM 2337 C C . THR A 1 286 ? -21.611 25.610 9.082 1.00 84.94 286 THR A C 1
ATOM 2339 O O . THR A 1 286 ? -20.928 24.648 8.725 1.00 84.94 286 THR A O 1
ATOM 2342 N N . ASP A 1 287 ? -21.847 26.643 8.277 1.00 80.31 287 ASP A N 1
ATOM 2343 C CA . ASP A 1 287 ? -21.304 26.749 6.920 1.00 80.31 287 ASP A CA 1
ATOM 2344 C C . ASP A 1 287 ? -19.768 26.632 6.886 1.00 80.31 287 ASP A C 1
ATOM 2346 O O . ASP A 1 287 ? -19.203 26.006 5.989 1.00 80.31 287 ASP A O 1
ATOM 2350 N N . GLU A 1 288 ? -19.089 27.198 7.886 1.00 84.06 288 GLU A N 1
ATOM 2351 C CA . GLU A 1 288 ? -17.632 27.130 8.032 1.00 84.06 288 GLU A CA 1
ATOM 2352 C C . GLU A 1 288 ? -17.146 25.712 8.370 1.00 84.06 288 GLU A C 1
ATOM 2354 O O . GLU A 1 288 ? -16.169 25.237 7.786 1.00 84.06 288 GLU A O 1
ATOM 2359 N N . GLU A 1 289 ? -17.846 25.004 9.264 1.00 87.44 289 GLU A N 1
ATOM 2360 C CA . GLU A 1 289 ? -17.541 23.609 9.604 1.00 87.44 289 GLU A CA 1
ATOM 2361 C C . GLU A 1 289 ? -17.672 22.710 8.363 1.00 87.44 289 GLU A C 1
ATOM 2363 O O . GLU A 1 289 ? -16.762 21.937 8.056 1.00 87.44 289 GLU A O 1
ATOM 2368 N N . LEU A 1 290 ? -18.764 22.859 7.603 1.00 85.62 290 LEU A N 1
ATOM 2369 C CA . LEU A 1 290 ? -18.999 22.105 6.368 1.00 85.62 290 LEU A CA 1
ATOM 2370 C C . LEU A 1 290 ? -17.952 22.405 5.296 1.00 85.62 290 LEU A C 1
ATOM 2372 O O . LEU A 1 290 ? -17.451 21.483 4.651 1.00 85.62 290 LEU A O 1
ATOM 2376 N N . PHE A 1 291 ? -17.582 23.676 5.134 1.00 81.81 291 PHE A N 1
ATOM 2377 C CA . PHE A 1 291 ? -16.536 24.074 4.198 1.00 81.81 291 PHE A CA 1
ATOM 2378 C C . PHE A 1 291 ? -15.179 23.456 4.555 1.00 81.81 291 PHE A C 1
ATOM 2380 O O . PHE A 1 291 ? -14.479 22.936 3.683 1.00 81.81 291 PHE A O 1
ATOM 2387 N N . ASN A 1 292 ? -14.814 23.455 5.838 1.00 86.31 292 ASN A N 1
ATOM 2388 C CA . ASN A 1 292 ? -13.579 22.823 6.293 1.00 86.31 292 ASN A CA 1
ATOM 2389 C C . ASN A 1 292 ? -13.592 21.308 6.040 1.00 86.31 292 ASN A C 1
ATOM 2391 O O . ASN A 1 292 ? -12.607 20.778 5.527 1.00 86.31 292 ASN A O 1
ATOM 2395 N N . ILE A 1 293 ? -14.710 20.624 6.309 1.00 88.94 293 ILE A N 1
ATOM 2396 C CA . ILE A 1 293 ? -14.865 19.195 5.994 1.00 88.94 293 ILE A CA 1
ATOM 2397 C C . ILE A 1 293 ? -14.666 18.943 4.493 1.00 88.94 293 ILE A C 1
ATOM 2399 O O . ILE A 1 293 ? -13.867 18.087 4.115 1.00 88.94 293 ILE A O 1
ATOM 2403 N N . GLN A 1 294 ? -15.330 19.716 3.631 1.00 83.81 294 GLN A N 1
ATOM 2404 C CA . GLN A 1 294 ? -15.187 19.604 2.174 1.00 83.81 294 GLN A CA 1
ATOM 2405 C C . GLN A 1 294 ? -13.742 19.798 1.721 1.00 83.81 294 GLN A C 1
ATOM 2407 O O . GLN A 1 294 ? -13.244 19.030 0.898 1.00 83.81 294 GLN A O 1
ATOM 2412 N N . ARG A 1 295 ? -13.055 20.804 2.271 1.00 85.50 295 ARG A N 1
ATOM 2413 C CA . ARG A 1 295 ? -11.658 21.088 1.944 1.00 85.50 295 ARG A CA 1
ATOM 2414 C C . ARG A 1 295 ? -10.745 19.923 2.320 1.00 85.50 295 ARG A C 1
ATOM 2416 O O . ARG A 1 295 ? -9.886 19.559 1.522 1.00 85.50 295 ARG A O 1
ATOM 2423 N N . GLU A 1 296 ? -10.915 19.332 3.503 1.00 89.62 296 GLU A N 1
ATOM 2424 C CA . GLU A 1 296 ? -10.105 18.180 3.920 1.00 89.62 296 GLU A CA 1
ATOM 2425 C C . GLU A 1 296 ? -10.423 16.920 3.095 1.00 89.62 296 GLU A C 1
ATOM 2427 O O . GLU A 1 296 ? -9.500 16.211 2.699 1.00 89.62 296 GLU A O 1
ATOM 2432 N N . ILE A 1 297 ? -11.691 16.679 2.739 1.00 88.06 297 ILE A N 1
ATOM 2433 C CA . ILE A 1 297 ? -12.077 15.585 1.828 1.00 88.06 297 ILE A CA 1
ATOM 2434 C C . ILE A 1 297 ? -11.467 15.789 0.433 1.00 88.06 297 ILE A C 1
ATOM 2436 O O . ILE A 1 297 ? -10.955 14.841 -0.161 1.00 88.06 297 ILE A O 1
ATOM 2440 N N . ALA A 1 298 ? -11.469 17.017 -0.091 1.00 83.94 298 ALA A N 1
ATOM 2441 C CA . ALA A 1 298 ? -10.918 17.322 -1.411 1.00 83.94 298 ALA A CA 1
ATOM 2442 C C . ALA A 1 298 ? -9.416 17.000 -1.513 1.00 83.94 298 ALA A C 1
ATOM 2444 O O . ALA A 1 298 ? -8.945 16.585 -2.575 1.00 83.94 298 ALA A O 1
ATOM 2445 N N . LYS A 1 299 ? -8.662 17.098 -0.406 1.00 86.38 299 LYS A N 1
ATOM 2446 C CA . LYS A 1 299 ? -7.239 16.709 -0.356 1.00 86.38 299 LYS A CA 1
ATOM 2447 C C . LYS A 1 299 ? -7.008 15.219 -0.619 1.00 86.38 299 LYS A C 1
ATOM 2449 O O . LYS A 1 299 ? -5.913 14.851 -1.037 1.00 86.38 299 LYS A O 1
ATOM 2454 N N . LEU A 1 300 ? -8.021 14.370 -0.427 1.00 85.56 300 LEU A N 1
ATOM 2455 C CA . LEU A 1 300 ? -7.953 12.941 -0.755 1.00 85.56 300 LEU A CA 1
ATOM 2456 C C . LEU A 1 300 ? -7.925 12.696 -2.274 1.00 85.56 300 LEU A C 1
ATOM 2458 O O . LEU A 1 300 ? -7.599 11.592 -2.708 1.00 85.56 300 LEU A O 1
ATOM 2462 N N . ASN A 1 301 ? -8.244 13.717 -3.084 1.00 83.25 301 ASN A N 1
ATOM 2463 C CA . ASN A 1 301 ? -8.196 13.693 -4.548 1.00 83.25 301 ASN A CA 1
ATOM 2464 C C . ASN A 1 301 ? -9.034 12.558 -5.172 1.00 83.25 301 ASN A C 1
ATOM 2466 O O . ASN A 1 301 ? -8.716 12.053 -6.252 1.00 83.25 301 ASN A O 1
ATOM 2470 N N . LEU A 1 302 ? -10.092 12.121 -4.487 1.00 84.06 302 LEU A N 1
ATOM 2471 C CA . LEU A 1 302 ? -11.032 11.116 -4.979 1.00 84.06 302 LEU A CA 1
ATOM 2472 C C . LEU A 1 302 ? -11.972 11.746 -6.005 1.00 84.06 302 LEU A C 1
ATOM 2474 O O . LEU A 1 302 ? -12.361 12.903 -5.868 1.00 84.06 302 LEU A O 1
ATOM 2478 N N . ASN A 1 303 ? -12.342 10.979 -7.028 1.00 79.00 303 ASN A N 1
ATOM 2479 C CA . ASN A 1 303 ? -13.387 11.395 -7.945 1.00 79.00 303 ASN A CA 1
ATOM 2480 C C . ASN A 1 303 ? -14.754 11.136 -7.306 1.00 79.00 303 ASN A C 1
ATOM 2482 O O . ASN A 1 303 ? -15.254 10.013 -7.338 1.00 79.00 303 ASN A O 1
ATOM 2486 N N . LEU A 1 304 ? -15.313 12.137 -6.636 1.00 71.75 304 LEU A N 1
ATOM 2487 C CA . LEU A 1 304 ? -16.534 11.960 -5.853 1.00 71.75 304 LEU A CA 1
ATOM 2488 C C . LEU A 1 304 ? -17.816 12.246 -6.640 1.00 71.75 304 LEU A C 1
ATOM 2490 O O . LEU A 1 304 ? -18.862 12.018 -6.046 1.00 71.75 304 LEU A O 1
ATOM 2494 N N . ASP A 1 305 ? -17.704 12.672 -7.910 1.00 57.06 305 ASP A N 1
ATOM 2495 C CA . ASP A 1 305 ? -18.707 13.053 -8.933 1.00 57.06 305 ASP A CA 1
ATOM 2496 C C . ASP A 1 305 ? -20.011 13.732 -8.442 1.00 57.06 305 ASP A C 1
ATOM 2498 O O . ASP A 1 305 ? -20.304 14.815 -8.919 1.00 57.06 305 ASP A O 1
ATOM 2502 N N . ASP A 1 306 ? -20.724 13.218 -7.433 1.00 49.81 306 ASP A N 1
ATOM 2503 C CA . ASP A 1 306 ? -21.939 13.810 -6.835 1.00 49.81 306 ASP A CA 1
ATOM 2504 C C . ASP A 1 306 ? -22.077 13.622 -5.300 1.00 49.81 306 ASP A C 1
ATOM 2506 O O . ASP A 1 306 ? -23.086 13.998 -4.704 1.00 49.81 306 ASP A O 1
ATOM 2510 N N . LYS A 1 307 ? -21.092 13.018 -4.617 1.00 53.72 307 LYS A N 1
ATOM 2511 C CA . LYS A 1 307 ? -21.162 12.667 -3.176 1.00 53.72 307 LYS A CA 1
ATOM 2512 C C . LYS A 1 307 ? -20.566 13.709 -2.226 1.00 53.72 307 LYS A C 1
ATOM 2514 O O . LYS A 1 307 ? -20.515 13.488 -1.017 1.00 53.72 307 LYS A O 1
ATOM 2519 N N . LEU A 1 308 ? -20.051 14.821 -2.746 1.00 57.00 308 LEU A N 1
ATOM 2520 C CA . LEU A 1 308 ? -19.536 15.890 -1.895 1.00 57.00 308 LEU A CA 1
ATOM 2521 C C . LEU A 1 308 ? -20.705 16.590 -1.205 1.00 57.00 308 LEU A C 1
ATOM 2523 O O . LEU A 1 308 ? -21.709 16.899 -1.841 1.00 57.00 308 LEU A O 1
ATOM 2527 N N . LEU A 1 309 ? -20.546 16.845 0.098 1.00 56.84 309 LEU A N 1
ATOM 2528 C CA . LEU A 1 309 ? -21.448 17.673 0.898 1.00 56.84 309 LEU A CA 1
ATOM 2529 C C . LEU A 1 309 ? -21.869 18.877 0.055 1.00 56.84 309 LEU A C 1
ATOM 2531 O O . LEU A 1 309 ? -20.996 19.621 -0.386 1.00 56.84 309 LEU A O 1
ATOM 2535 N N . THR A 1 310 ? -23.154 19.074 -0.225 1.00 52.47 310 THR A N 1
ATOM 2536 C CA . THR A 1 310 ? -23.576 20.254 -0.986 1.00 52.47 310 THR A CA 1
ATOM 2537 C C . THR A 1 310 ? -23.315 21.483 -0.123 1.00 52.47 310 THR A C 1
ATOM 2539 O O . THR A 1 310 ? -23.981 21.662 0.899 1.00 52.47 310 THR A O 1
ATOM 2542 N N . SER A 1 311 ? -22.334 22.318 -0.487 1.00 51.19 311 SER A N 1
ATOM 2543 C CA . SER A 1 311 ? -22.167 23.614 0.178 1.00 51.19 311 SER A CA 1
ATOM 2544 C C . SER A 1 311 ? -23.420 24.458 -0.093 1.00 51.19 311 SER A C 1
ATOM 2546 O O . SER A 1 311 ? -23.991 24.370 -1.186 1.00 51.19 311 SER A O 1
ATOM 2548 N N . PRO A 1 312 ? -23.853 25.308 0.850 1.00 57.28 312 PRO A N 1
ATOM 2549 C CA . PRO A 1 312 ? -24.929 26.254 0.591 1.00 57.28 312 PRO A CA 1
ATOM 2550 C C . PRO A 1 312 ? -24.609 27.099 -0.658 1.00 57.28 312 PRO A C 1
ATOM 2552 O O . PRO A 1 312 ? -23.454 27.513 -0.818 1.00 57.28 312 PRO A O 1
ATOM 2555 N N . PRO A 1 313 ? -25.593 27.423 -1.520 1.00 56.34 313 PRO A N 1
ATOM 2556 C CA . PRO A 1 313 ? -25.356 28.129 -2.785 1.00 56.34 313 PRO A CA 1
ATOM 2557 C C . PRO A 1 313 ? -24.522 29.412 -2.651 1.00 56.34 313 PRO A C 1
ATOM 2559 O O . PRO A 1 313 ? -23.639 29.665 -3.464 1.00 56.34 313 PRO A O 1
ATOM 2562 N N . LYS A 1 314 ? -24.727 30.178 -1.570 1.00 59.50 314 LYS A N 1
ATOM 2563 C CA . LYS A 1 314 ? -23.979 31.416 -1.284 1.00 59.50 314 LYS A CA 1
ATOM 2564 C C . LYS A 1 314 ? -22.476 31.190 -1.093 1.00 59.50 314 LYS A C 1
ATOM 2566 O O . LYS A 1 314 ? -21.667 32.059 -1.408 1.00 59.50 314 LYS A O 1
ATOM 2571 N N . LEU A 1 315 ? -22.094 30.037 -0.551 1.00 57.66 315 LEU A N 1
ATOM 2572 C CA . LEU A 1 315 ? -20.699 29.705 -0.280 1.00 57.66 315 LEU A CA 1
ATOM 2573 C C . LEU A 1 315 ? -20.013 29.139 -1.532 1.00 57.66 315 LEU A C 1
ATOM 2575 O O . LEU A 1 315 ? -18.855 29.467 -1.787 1.00 57.66 315 LEU A O 1
ATOM 2579 N N . LEU A 1 316 ? -20.753 28.384 -2.359 1.00 58.19 316 LEU A N 1
ATOM 2580 C CA . LEU A 1 316 ? -20.311 28.005 -3.710 1.00 58.19 316 LEU A CA 1
ATOM 2581 C C . LEU A 1 316 ? -20.041 29.240 -4.565 1.00 58.19 316 LEU A C 1
ATOM 2583 O O . LEU A 1 316 ? -18.995 29.319 -5.198 1.00 58.19 316 LEU A O 1
ATOM 2587 N N . GLU A 1 317 ? -20.943 30.219 -4.535 1.00 68.44 317 GLU A N 1
ATOM 2588 C CA . GLU A 1 317 ? -20.800 31.474 -5.273 1.00 68.44 317 GLU A CA 1
ATOM 2589 C C . GLU A 1 317 ? -19.553 32.254 -4.832 1.00 68.44 317 GLU A C 1
ATOM 2591 O O . GLU A 1 317 ? -18.749 32.672 -5.666 1.00 68.44 317 GLU A O 1
ATOM 2596 N N . LYS A 1 318 ? -19.324 32.384 -3.518 1.00 71.31 318 LYS A N 1
ATOM 2597 C CA . LYS A 1 318 ? -18.123 33.043 -2.983 1.00 71.31 318 LYS A CA 1
ATOM 2598 C C . LYS A 1 318 ? -16.832 32.348 -3.439 1.00 71.31 318 LYS A C 1
ATOM 2600 O O . LYS A 1 318 ? -15.904 33.026 -3.878 1.00 71.31 318 LYS A O 1
ATOM 2605 N N . ASN A 1 319 ? -16.783 31.017 -3.370 1.00 62.94 319 ASN A N 1
ATOM 2606 C CA . ASN A 1 319 ? -15.611 30.237 -3.779 1.00 62.94 319 ASN A CA 1
ATOM 2607 C C . ASN A 1 319 ? -15.387 30.267 -5.288 1.00 62.94 319 ASN A C 1
ATOM 2609 O O . ASN A 1 319 ? -14.253 30.422 -5.730 1.00 62.94 319 ASN A O 1
ATOM 2613 N N . TYR A 1 320 ? -16.454 30.155 -6.078 1.00 73.31 320 TYR A N 1
ATOM 2614 C CA . TYR A 1 320 ? -16.386 30.288 -7.527 1.00 73.31 320 TYR A CA 1
ATOM 2615 C C . TYR A 1 320 ? -15.791 31.643 -7.915 1.00 73.31 320 TYR A C 1
ATOM 2617 O O . TYR A 1 320 ? -14.849 31.697 -8.705 1.00 73.31 320 TYR A O 1
ATOM 2625 N N . ASN A 1 321 ? -16.266 32.728 -7.299 1.00 77.25 321 ASN A N 1
ATOM 2626 C CA . ASN A 1 321 ? -15.752 34.071 -7.553 1.00 77.25 321 ASN A CA 1
ATOM 2627 C C . ASN A 1 321 ? -14.275 34.210 -7.153 1.00 77.25 321 ASN A C 1
ATOM 2629 O O . ASN A 1 321 ? -13.490 34.784 -7.908 1.00 77.25 321 ASN A O 1
ATOM 2633 N N . GLN A 1 322 ? -13.872 33.646 -6.009 1.00 80.50 322 GLN A N 1
ATOM 2634 C CA . GLN A 1 322 ? -12.475 33.658 -5.571 1.00 80.50 322 GLN A CA 1
ATOM 2635 C C . GLN A 1 322 ? -11.560 32.871 -6.524 1.00 80.50 322 GLN A C 1
ATOM 2637 O O . GLN A 1 322 ? -10.542 33.397 -6.966 1.00 80.50 322 GLN A O 1
ATOM 2642 N N . LEU A 1 323 ? -11.935 31.641 -6.884 1.00 71.44 323 LEU A N 1
ATOM 2643 C CA . LEU A 1 323 ? -11.168 30.801 -7.810 1.00 71.44 323 LEU A CA 1
ATOM 2644 C C . LEU A 1 323 ? -11.081 31.427 -9.204 1.00 71.44 323 LEU A C 1
ATOM 2646 O O . LEU A 1 323 ? -10.038 31.365 -9.850 1.00 71.44 323 LEU A O 1
ATOM 2650 N N . THR A 1 324 ? -12.152 32.083 -9.648 1.00 81.75 324 THR A N 1
ATOM 2651 C CA . THR A 1 324 ? -12.181 32.828 -10.911 1.00 81.75 324 THR A CA 1
ATOM 2652 C C . THR A 1 324 ? -11.183 33.994 -10.885 1.00 81.75 324 THR A C 1
ATOM 2654 O O . THR A 1 324 ? -10.421 34.182 -11.832 1.00 81.75 324 THR A O 1
ATOM 2657 N N . LEU A 1 325 ? -11.114 34.747 -9.783 1.00 83.62 325 LEU A N 1
ATOM 2658 C CA . LEU A 1 325 ? -10.120 35.812 -9.581 1.00 83.62 325 LEU A CA 1
ATOM 2659 C C . LEU A 1 325 ? -8.677 35.284 -9.557 1.00 83.62 325 LEU A C 1
ATOM 2661 O O . LEU A 1 325 ? -7.786 35.872 -10.181 1.00 83.62 325 LEU A O 1
ATOM 2665 N N . GLU A 1 326 ? -8.435 34.167 -8.870 1.00 82.94 326 GLU A N 1
ATOM 2666 C CA . GLU A 1 326 ? -7.126 33.504 -8.852 1.00 82.94 326 GLU A CA 1
ATOM 2667 C C . GLU A 1 326 ? -6.720 33.036 -10.255 1.00 82.94 326 GLU A C 1
ATOM 2669 O O . GLU A 1 326 ? -5.585 33.269 -10.679 1.00 82.94 326 GLU A O 1
ATOM 2674 N N . GLN A 1 327 ? -7.658 32.460 -11.013 1.00 87.69 327 GLN A N 1
ATOM 2675 C CA . GLN A 1 327 ? -7.441 32.060 -12.400 1.00 87.69 327 GLN A CA 1
ATOM 2676 C C . GLN A 1 327 ? -7.053 33.258 -13.276 1.00 87.69 327 GLN A C 1
ATOM 2678 O O . GLN A 1 327 ? -6.062 33.174 -14.002 1.00 87.69 327 GLN A O 1
ATOM 2683 N N . TYR A 1 328 ? -7.774 34.381 -13.184 1.00 86.06 328 TYR A N 1
ATOM 2684 C CA . TYR A 1 328 ? -7.430 35.598 -13.928 1.00 86.06 328 TYR A CA 1
ATOM 2685 C C . TYR A 1 328 ? -6.027 36.104 -13.582 1.00 86.06 328 TYR A C 1
ATOM 2687 O O . TYR A 1 328 ? -5.228 36.378 -14.478 1.00 86.06 328 TYR A O 1
ATOM 2695 N N . THR A 1 329 ? -5.691 36.142 -12.293 1.00 87.56 329 THR A N 1
ATOM 2696 C CA . THR A 1 329 ? -4.370 36.580 -11.819 1.00 87.56 329 THR A CA 1
ATOM 2697 C C . THR A 1 329 ? -3.249 35.684 -12.362 1.00 87.56 329 THR A C 1
ATOM 2699 O O . THR A 1 329 ? -2.192 36.162 -12.782 1.00 87.56 329 THR A O 1
ATOM 2702 N N . LEU A 1 330 ? -3.462 34.365 -12.374 1.00 89.31 330 LEU A N 1
ATOM 2703 C CA . LEU A 1 330 ? -2.509 33.403 -12.933 1.00 89.31 330 LEU A CA 1
ATOM 2704 C C . LEU A 1 330 ? -2.366 33.556 -14.452 1.00 89.31 330 LEU A C 1
ATOM 2706 O O . LEU A 1 330 ? -1.248 33.496 -14.968 1.00 89.31 330 LEU A O 1
ATOM 2710 N N . GLN A 1 331 ? -3.468 33.809 -15.160 1.00 89.44 331 GLN A N 1
ATOM 2711 C CA . GLN A 1 331 ? -3.466 34.053 -16.601 1.00 89.44 331 GLN A CA 1
ATOM 2712 C C . GLN A 1 331 ? -2.664 35.315 -16.957 1.00 89.44 331 GLN A C 1
ATOM 2714 O O . GLN A 1 331 ? -1.879 35.309 -17.906 1.00 89.44 331 GLN A O 1
ATOM 2719 N N . GLU A 1 332 ? -2.807 36.391 -16.180 1.00 86.88 332 GLU A N 1
ATOM 2720 C CA . GLU A 1 332 ? -2.016 37.611 -16.360 1.00 86.88 332 GLU A CA 1
ATOM 2721 C C . GLU A 1 332 ? -0.522 37.363 -16.144 1.00 86.88 332 GLU A C 1
ATOM 2723 O O . GLU A 1 332 ? 0.293 37.757 -16.983 1.00 86.88 332 GLU A O 1
ATOM 2728 N N . LYS A 1 333 ? -0.149 36.639 -15.080 1.00 89.25 333 LYS A N 1
ATOM 2729 C CA . LYS A 1 333 ? 1.251 36.248 -14.841 1.00 89.25 333 LYS A CA 1
ATOM 2730 C C . LYS A 1 333 ? 1.822 35.426 -15.997 1.00 89.25 333 LYS A C 1
ATOM 2732 O O . LYS A 1 333 ? 2.950 35.670 -16.426 1.00 89.25 333 LYS A O 1
ATOM 2737 N N . LEU A 1 334 ? 1.043 34.490 -16.540 1.00 90.62 334 LEU A N 1
ATOM 2738 C CA . LEU A 1 334 ? 1.438 33.694 -17.703 1.00 90.62 334 LEU A CA 1
ATOM 2739 C C . LEU A 1 334 ? 1.657 34.577 -18.945 1.00 90.62 334 LEU A C 1
ATOM 2741 O O . LEU A 1 334 ? 2.624 34.391 -19.685 1.00 90.62 334 LEU A O 1
ATOM 2745 N N . ASN A 1 335 ? 0.790 35.567 -19.162 1.00 90.12 335 ASN A N 1
ATOM 2746 C CA . ASN A 1 335 ? 0.921 36.517 -20.266 1.00 90.12 335 ASN A CA 1
ATOM 2747 C C . ASN A 1 335 ? 2.187 37.376 -20.147 1.00 90.12 335 ASN A C 1
ATOM 2749 O O . ASN A 1 335 ? 2.852 37.616 -21.158 1.00 90.12 335 ASN A O 1
ATOM 2753 N N . VAL A 1 336 ? 2.546 37.811 -18.935 1.00 91.62 336 VAL A N 1
ATOM 2754 C CA . VAL A 1 336 ? 3.806 38.529 -18.675 1.00 91.62 336 VAL A CA 1
ATOM 2755 C C . VAL A 1 336 ? 5.006 37.644 -19.011 1.00 91.62 336 VAL A C 1
ATOM 2757 O O . VAL A 1 336 ? 5.832 38.038 -19.833 1.00 91.62 336 VAL A O 1
ATOM 2760 N N . LEU A 1 337 ? 5.044 36.415 -18.486 1.00 90.12 337 LEU A N 1
ATOM 2761 C CA . LEU A 1 337 ? 6.102 35.438 -18.780 1.00 90.12 337 LEU A CA 1
ATOM 2762 C C . LEU A 1 337 ? 6.267 35.184 -20.285 1.00 90.12 337 LEU A C 1
ATOM 2764 O O . LEU A 1 337 ? 7.384 35.138 -20.802 1.00 90.12 337 LEU A O 1
ATOM 2768 N N . ASN A 1 338 ? 5.161 35.062 -21.022 1.00 90.75 338 ASN A N 1
ATOM 2769 C CA . ASN A 1 338 ? 5.203 34.871 -22.472 1.00 90.75 338 ASN A CA 1
ATOM 2770 C C . ASN A 1 338 ? 5.785 36.088 -23.208 1.00 90.75 338 ASN A C 1
ATOM 2772 O O . ASN A 1 338 ? 6.547 35.919 -24.163 1.00 90.75 338 ASN A O 1
ATOM 2776 N N . ARG A 1 339 ? 5.471 37.315 -22.769 1.00 89.69 339 ARG A N 1
ATOM 2777 C CA . ARG A 1 339 ? 6.073 38.536 -23.334 1.00 89.69 339 ARG A CA 1
ATOM 2778 C C . ARG A 1 339 ? 7.576 38.582 -23.076 1.00 89.69 339 ARG A C 1
ATOM 2780 O O . ARG A 1 339 ? 8.335 38.850 -24.006 1.00 89.69 339 ARG A O 1
ATOM 2787 N N . GLU A 1 340 ? 8.005 38.273 -21.856 1.00 91.62 340 GLU A N 1
ATOM 2788 C CA . GLU A 1 340 ? 9.426 38.223 -21.494 1.00 91.62 340 GLU A CA 1
ATOM 2789 C C . GLU A 1 340 ? 10.184 37.176 -22.312 1.00 91.62 340 GLU A C 1
ATOM 2791 O O . GLU A 1 340 ? 11.245 37.474 -22.863 1.00 91.62 340 GLU A O 1
ATOM 2796 N N . LYS A 1 341 ? 9.603 35.985 -22.498 1.00 90.81 341 LYS A N 1
ATOM 2797 C CA . LYS A 1 341 ? 10.165 34.940 -23.362 1.00 90.81 341 LYS A CA 1
ATOM 2798 C C . LYS A 1 341 ? 10.379 35.433 -24.797 1.00 90.81 341 LYS A C 1
ATOM 2800 O O . LYS A 1 341 ? 11.456 35.234 -25.356 1.00 90.81 341 LYS A O 1
ATOM 2805 N N . ILE A 1 342 ? 9.392 36.113 -25.388 1.00 90.75 342 ILE A N 1
ATOM 2806 C CA . ILE A 1 342 ? 9.502 36.669 -26.749 1.00 90.75 342 ILE A CA 1
ATOM 2807 C C . ILE A 1 342 ? 10.631 37.706 -26.832 1.00 90.75 342 ILE A C 1
ATOM 2809 O O . ILE A 1 342 ? 11.391 37.722 -27.804 1.00 90.75 342 ILE A O 1
ATOM 2813 N N . ILE A 1 343 ? 10.748 38.578 -25.828 1.00 89.31 343 ILE A N 1
ATOM 2814 C CA . ILE A 1 343 ? 11.813 39.588 -25.761 1.00 89.31 343 ILE A CA 1
ATOM 2815 C C . ILE A 1 343 ? 13.180 38.904 -25.668 1.00 89.31 343 ILE A C 1
ATOM 2817 O O . ILE A 1 343 ? 14.082 39.223 -26.446 1.00 89.31 343 ILE A O 1
ATOM 2821 N N . TYR A 1 344 ? 13.317 37.914 -24.789 1.00 86.12 344 TYR A N 1
ATOM 2822 C CA . TYR A 1 344 ? 14.547 37.152 -24.610 1.00 86.12 344 TYR A CA 1
ATOM 2823 C C . TYR A 1 344 ? 14.972 36.412 -25.891 1.00 86.12 344 TYR A C 1
ATOM 2825 O O . TYR A 1 344 ? 16.126 36.499 -26.316 1.00 86.12 344 TYR A O 1
ATOM 2833 N N . GLU A 1 345 ? 14.038 35.759 -26.588 1.00 88.56 345 GLU A N 1
ATOM 2834 C CA . GLU A 1 345 ? 14.309 35.104 -27.874 1.00 88.56 345 GLU A CA 1
ATOM 2835 C C . GLU A 1 345 ? 14.754 36.095 -28.960 1.00 88.56 345 GLU A C 1
ATOM 2837 O O . GLU A 1 345 ? 15.629 35.781 -29.776 1.00 88.56 345 GLU A O 1
ATOM 2842 N N . ARG A 1 346 ? 14.183 37.309 -28.982 1.00 86.25 346 ARG A N 1
ATOM 2843 C CA . ARG A 1 346 ? 14.631 38.384 -29.882 1.00 86.25 346 ARG A CA 1
ATOM 2844 C C . ARG A 1 346 ? 16.052 38.829 -29.547 1.00 86.25 346 ARG A C 1
ATOM 2846 O O . ARG A 1 346 ? 16.861 38.952 -30.466 1.00 86.25 346 ARG A O 1
ATOM 2853 N N . MET A 1 347 ? 16.377 39.007 -28.267 1.00 85.06 347 MET A N 1
ATOM 2854 C CA . MET A 1 347 ? 17.734 39.348 -27.826 1.00 85.06 347 MET A CA 1
ATOM 2855 C C . MET A 1 347 ? 18.753 38.273 -28.221 1.00 85.06 347 MET A C 1
ATOM 2857 O O . MET A 1 347 ? 19.798 38.603 -28.777 1.00 85.06 347 MET A O 1
ATOM 2861 N N . LEU A 1 348 ? 18.427 36.990 -28.036 1.00 82.62 348 LEU A N 1
ATOM 2862 C CA . LEU A 1 348 ? 19.276 35.871 -28.463 1.00 82.62 348 LEU A CA 1
ATOM 2863 C C . LEU A 1 348 ? 19.497 35.828 -29.983 1.00 82.62 348 LEU A C 1
ATOM 2865 O O . LEU A 1 348 ? 20.582 35.483 -30.453 1.00 82.62 348 LEU A O 1
ATOM 2869 N N . LYS A 1 349 ? 18.476 36.158 -30.782 1.00 83.44 349 LYS A N 1
ATOM 2870 C CA . LYS A 1 349 ? 18.616 36.247 -32.247 1.00 83.44 349 LYS A CA 1
ATOM 2871 C C . LYS A 1 349 ? 19.504 37.420 -32.665 1.00 83.44 349 LYS A C 1
ATOM 2873 O O . LYS A 1 349 ? 20.248 37.288 -33.636 1.00 83.44 349 LYS A O 1
ATOM 2878 N N . LEU A 1 350 ? 19.432 38.544 -31.953 1.00 78.38 350 LEU A N 1
ATOM 2879 C CA . LEU A 1 350 ? 20.267 39.721 -32.204 1.00 78.38 350 LEU A CA 1
ATOM 2880 C C . LEU A 1 350 ? 21.730 39.474 -31.817 1.00 78.38 350 LEU A C 1
ATOM 2882 O O . LEU A 1 350 ? 22.613 39.756 -32.623 1.00 78.38 350 LEU A O 1
ATOM 2886 N N . SER A 1 351 ? 21.998 38.861 -30.661 1.00 72.81 351 SER A N 1
ATOM 2887 C CA . SER A 1 351 ? 23.368 38.519 -30.250 1.00 72.81 351 SER A CA 1
ATOM 2888 C C . SER A 1 351 ? 24.029 37.525 -31.211 1.00 72.81 351 SER A C 1
ATOM 2890 O O . SER A 1 351 ? 25.169 37.724 -31.622 1.00 72.81 351 SER A O 1
ATOM 2892 N N . LYS A 1 352 ? 23.287 36.513 -31.687 1.00 71.19 352 LYS A N 1
ATOM 2893 C CA . LYS A 1 352 ? 23.766 35.577 -32.722 1.00 71.19 352 LYS A CA 1
ATOM 2894 C C . LYS A 1 352 ? 24.016 36.230 -34.086 1.00 71.19 352 LYS A C 1
ATOM 2896 O O . LYS A 1 352 ? 24.827 35.718 -34.852 1.00 71.19 352 LYS A O 1
ATOM 2901 N N . LYS A 1 353 ? 23.307 37.314 -34.426 1.00 64.50 353 LYS A N 1
ATOM 2902 C CA . LYS A 1 353 ? 23.550 38.082 -35.660 1.00 64.50 353 LYS A CA 1
ATOM 2903 C C . LYS A 1 353 ? 24.789 38.969 -35.554 1.00 64.50 353 LYS A C 1
ATOM 2905 O O . LYS A 1 353 ? 25.491 39.101 -36.550 1.00 64.50 353 LYS A O 1
ATOM 2910 N N . ASN A 1 354 ? 25.053 39.540 -34.381 1.00 57.38 354 ASN A N 1
ATOM 2911 C CA . ASN A 1 354 ? 26.239 40.364 -34.154 1.00 57.38 354 ASN A CA 1
ATOM 2912 C C . ASN A 1 354 ? 27.518 39.512 -34.144 1.00 57.38 354 ASN A C 1
ATOM 2914 O O . ASN A 1 354 ? 28.451 39.850 -34.853 1.00 57.38 354 ASN A O 1
ATOM 2918 N N . ASN A 1 355 ? 27.502 38.327 -33.522 1.00 55.66 355 ASN A N 1
ATOM 2919 C CA . ASN A 1 355 ? 28.641 37.389 -33.531 1.00 55.66 355 ASN A CA 1
ATOM 2920 C C . ASN A 1 355 ? 28.919 36.703 -34.892 1.00 55.66 355 ASN A C 1
ATOM 2922 O O . ASN A 1 355 ? 29.763 35.819 -34.963 1.00 55.66 355 ASN A O 1
ATOM 2926 N N . ARG A 1 356 ? 28.162 37.017 -35.954 1.00 54.22 356 ARG A N 1
ATOM 2927 C CA . ARG A 1 356 ? 28.404 36.539 -37.334 1.00 54.22 356 ARG A CA 1
ATOM 2928 C C . ARG A 1 356 ? 28.966 37.630 -38.253 1.00 54.22 356 ARG A C 1
ATOM 2930 O O . ARG A 1 356 ? 29.145 37.372 -39.441 1.00 54.22 356 ARG A O 1
ATOM 2937 N N . LYS A 1 357 ? 29.110 38.857 -37.745 1.00 51.22 357 LYS A N 1
ATOM 2938 C CA . LYS A 1 357 ? 29.650 40.012 -38.477 1.00 51.22 357 LYS A CA 1
ATOM 2939 C C . LYS A 1 357 ? 31.072 40.392 -38.048 1.00 51.22 357 LYS A C 1
ATOM 2941 O O . LYS A 1 357 ? 31.635 41.282 -38.678 1.00 51.22 357 LYS A O 1
ATOM 2946 N N . ASP A 1 358 ? 31.607 39.693 -37.053 1.00 44.81 358 ASP A N 1
ATOM 2947 C CA . ASP A 1 358 ? 33.039 39.547 -36.786 1.00 44.81 358 ASP A CA 1
ATOM 2948 C C . ASP A 1 358 ? 33.492 38.198 -37.363 1.00 44.81 358 ASP A C 1
ATOM 2950 O O . ASP A 1 358 ? 34.660 38.104 -37.804 1.00 44.81 358 ASP A O 1
#

Sequence (358 aa):
MNNHPDTNIDLSKELDISCNAKKLFKKMNVLTLKDACNLSLESLKNIVKGNLKYQGLVDELWEYVHNNNCCFLDEKIYYQSLKNAISDFNEIKISDLFMSKNARKYLANYGTIENFLKKLKQDSTALKSFLCLVVTYEFNTTLEELFSTLANDGKILSLIIKDFKNNLQNQGTLRPIFTVFPEKSIYYPLIRYDCWLICDLLALSKEEITQIPRLGPSKTHKVITTLEEQGFSFMNTKYLKNVTLSLAYFKIETLNLEEKTLNKLKENDIFNLEQLLEKRSFAHFTDEELFNIQREIAKLNLNLDDKLLTSPPKLLEKNYNQLTLEQYTLQEKLNVLNREKIIYERMLKLSKKNNRKD

pLDDT: mean 85.92, std 12.68, range [25.53, 96.62]

Secondary structure (DSSP, 8-state):
----------TTSBP-S-HHHHHHHHTTT--BHHHHHTS-HHHHHHHHHH-GGGHHHHHHHHHHHHHTT---TTHHHHHHHHHHGGGGGGG-BGGGS---HHHHHHHGGGSBHHHHHHHHHH-HHHHHHHHHHHHHH--SSHHHHHHHHS-HHHHHHHHHHHHHHHHHHTT-TT-BHHHH---HHHHHHHHHTT--BHHHHHTS-HHHHHTSTTT-HHHHHHHHHHHHHTT--TT-GGG-----SSGGGSBGGGS---HHHHHHHHHTT--BHHHHHH----TT--HHHHHHHHHHHHTT----TT-S----HHHHHHHHHHHHHHHHHHHHHHHHHHHHHHHHHHHHHHHHHHTT--